Protein AF-0000000083257104 (afdb_homodimer)

Sequence (250 aa):
MSVLFRVELYAKDIKKSLTFYQDIVGLELFGRNEQCLRFNYDCFSLLVTSEAVLDDDHYFNSRAKSDVKGNGFELIVVVDRLEEVYQRCLDHDLLIEEEVETYPWGMRGFKVADPDGYFIRITSEMSVLFRVELYAKDIKKSLTFYQDIVGLELFGRNEQCLRFNYDCFSLLVTSEAVLDDDHYFNSRAKSDVKGNGFELIVVVDRLEEVYQRCLDHDLLIEEEVETYPWGMRGFKVADPDGYFIRITSE

InterPro domains:
  IPR004360 Glyoxalase/fosfomycin resistance/dioxygenase domain [PF00903] (6-121)
  IPR029068 Glyoxalase/Bleomycin resistance protein/Dihydroxybiphenyl dioxygenase [G3DSA:3.10.180.10] (9-125)
  IPR029068 Glyoxalase/Bleomycin resistance protein/Dihydroxybiphenyl dioxygenase [SSF54593] (6-123)
  IPR037523 Vicinal oxygen chelate (VOC), core domain [PS51819] (3-125)

Structure (mmCIF, N/CA/C/O backbone):
data_AF-0000000083257104-model_v1
#
loop_
_entity.id
_entity.type
_entity.pdbx_description
1 polymer 'VOC domain-containing protein'
#
loop_
_atom_site.group_PDB
_atom_site.id
_atom_site.type_symbol
_atom_site.label_atom_id
_atom_site.label_alt_id
_atom_site.label_comp_id
_atom_site.label_asym_id
_atom_site.label_entity_id
_atom_site.label_seq_id
_atom_site.pdbx_PDB_ins_code
_atom_site.Cartn_x
_atom_site.Cartn_y
_atom_site.Cartn_z
_atom_site.occupancy
_atom_site.B_iso_or_equiv
_atom_site.auth_seq_id
_atom_site.auth_comp_id
_atom_site.auth_asym_id
_atom_site.auth_atom_id
_atom_site.pdbx_PDB_model_num
ATOM 1 N N . MET A 1 1 ? 2.805 5.016 21.672 1 46.81 1 MET A N 1
ATOM 2 C CA . MET A 1 1 ? 1.481 4.805 21.094 1 46.81 1 MET A CA 1
ATOM 3 C C . MET A 1 1 ? 1.581 4.047 19.781 1 46.81 1 MET A C 1
ATOM 5 O O . MET A 1 1 ? 2.523 4.25 19.016 1 46.81 1 MET A O 1
ATOM 9 N N . SER A 1 2 ? 0.897 2.809 19.625 1 55.84 2 SER A N 1
ATOM 10 C CA . SER A 1 2 ? 1.197 1.793 18.609 1 55.84 2 SER A CA 1
ATOM 11 C C . SER A 1 2 ? 0.727 2.225 17.234 1 55.84 2 SER A C 1
ATOM 13 O O . SER A 1 2 ? -0.427 2.625 17.062 1 55.84 2 SER A O 1
ATOM 15 N N . VAL A 1 3 ? 1.608 2.863 16.484 1 59.28 3 VAL A N 1
ATOM 16 C CA . VAL A 1 3 ? 1.286 3.217 15.102 1 59.28 3 VAL A CA 1
ATOM 17 C C . VAL A 1 3 ? 0.895 1.963 14.328 1 59.28 3 VAL A C 1
ATOM 19 O O . VAL A 1 3 ? 1.61 0.959 14.352 1 59.28 3 VAL A O 1
ATOM 22 N N . LEU A 1 4 ? -0.414 1.98 13.945 1 79.88 4 LEU A N 1
ATOM 23 C CA . LEU A 1 4 ? -0.894 0.862 13.141 1 79.88 4 LEU A CA 1
ATOM 24 C C . LEU A 1 4 ? -1.036 1.267 11.68 1 79.88 4 LEU A C 1
ATOM 26 O O . LEU A 1 4 ? -1.316 2.43 11.375 1 79.88 4 LEU A O 1
ATOM 30 N N . PHE A 1 5 ? -0.621 0.379 10.773 1 88.19 5 PHE A N 1
ATOM 31 C CA . PHE A 1 5 ? -0.729 0.617 9.336 1 88.19 5 PHE A CA 1
AT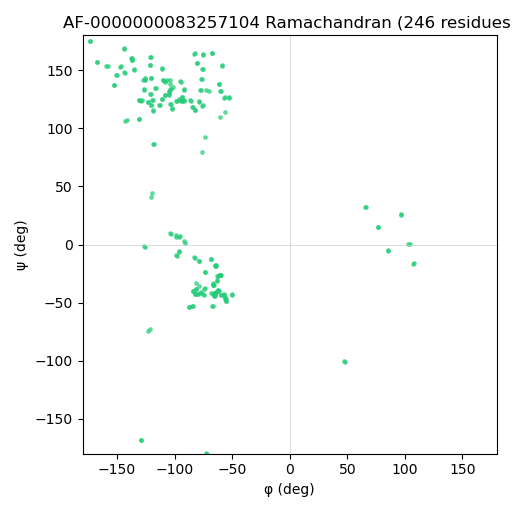OM 32 C C . PHE A 1 5 ? -1.831 -0.241 8.727 1 88.19 5 PHE A C 1
ATOM 34 O O . PHE A 1 5 ? -2.037 -1.384 9.141 1 88.19 5 PHE A O 1
ATOM 41 N N . ARG A 1 6 ? -2.518 0.366 7.816 1 92.56 6 ARG A N 1
ATOM 42 C CA . ARG A 1 6 ? -3.436 -0.378 6.961 1 92.56 6 ARG A CA 1
ATOM 43 C C . ARG A 1 6 ? -3.293 0.045 5.504 1 92.56 6 ARG A C 1
ATOM 45 O O . ARG A 1 6 ? -2.908 1.181 5.215 1 92.56 6 ARG A O 1
ATOM 52 N N . VAL A 1 7 ? -3.584 -0.881 4.652 1 96.5 7 VAL A N 1
ATOM 53 C CA . VAL A 1 7 ? -3.65 -0.593 3.225 1 96.5 7 VAL A CA 1
ATOM 54 C C . VAL A 1 7 ? -5.07 -0.834 2.713 1 96.5 7 VAL A C 1
ATOM 56 O O . VAL A 1 7 ? -5.707 -1.823 3.078 1 96.5 7 VAL A O 1
ATOM 59 N N . GLU A 1 8 ? -5.547 0.096 1.939 1 97.62 8 GLU A N 1
ATOM 60 C CA . GLU A 1 8 ? -6.809 -0.096 1.232 1 97.62 8 GLU A CA 1
ATOM 61 C C . GLU A 1 8 ? -6.617 0.001 -0.278 1 97.62 8 GLU A C 1
ATOM 63 O O . GLU A 1 8 ? -6.098 1 -0.78 1 97.62 8 GLU A O 1
ATOM 68 N N . LEU A 1 9 ? -6.938 -1.053 -0.98 1 98.31 9 LEU A N 1
ATOM 69 C CA . LEU A 1 9 ? -6.918 -1.094 -2.438 1 98.31 9 LEU A CA 1
ATOM 70 C C . LEU A 1 9 ? -8.336 -1.04 -3.002 1 98.31 9 LEU A C 1
ATOM 72 O O . LEU A 1 9 ? -9.203 -1.801 -2.574 1 98.31 9 LEU A O 1
ATOM 76 N N . TYR A 1 10 ? -8.562 -0.171 -3.896 1 98 10 TYR A N 1
ATOM 77 C CA . TYR A 1 10 ? -9.875 -0.086 -4.535 1 98 10 TYR A CA 1
ATOM 78 C C . TYR A 1 10 ? -9.898 -0.899 -5.824 1 98 10 TYR A C 1
ATOM 80 O O . TYR A 1 10 ? -9.078 -0.686 -6.719 1 98 10 TYR A O 1
ATOM 88 N N . ALA A 1 11 ? -10.789 -1.792 -5.906 1 97.75 11 ALA A N 1
ATOM 89 C CA . ALA A 1 11 ? -10.797 -2.785 -6.977 1 97.75 11 ALA A CA 1
ATOM 90 C C . ALA A 1 11 ? -12.086 -2.717 -7.785 1 97.75 11 ALA A C 1
ATOM 92 O O . ALA A 1 11 ? -13.125 -2.283 -7.273 1 97.75 11 ALA A O 1
ATOM 93 N N . LYS A 1 12 ? -12.023 -3.148 -9.023 1 96.69 12 LYS A N 1
ATOM 94 C CA . LYS A 1 12 ? -13.18 -3.156 -9.922 1 96.69 12 LYS A CA 1
ATOM 95 C C . LYS A 1 12 ? -14.117 -4.32 -9.609 1 96.69 12 LYS A C 1
ATOM 97 O O . LYS A 1 12 ? -15.336 -4.168 -9.656 1 96.69 12 LYS A O 1
ATOM 102 N N . ASP A 1 13 ? -13.617 -5.477 -9.328 1 96.88 13 ASP A N 1
ATOM 103 C CA . ASP A 1 13 ? -14.375 -6.699 -9.086 1 96.88 13 ASP A CA 1
ATOM 104 C C . ASP A 1 13 ? -13.914 -7.402 -7.816 1 96.88 13 ASP A C 1
ATOM 106 O O . ASP A 1 13 ? -12.875 -8.062 -7.809 1 96.88 13 ASP A O 1
ATOM 110 N N . ILE A 1 14 ? -14.711 -7.359 -6.781 1 97.38 14 ILE A N 1
ATOM 111 C CA . ILE A 1 14 ? -14.359 -7.852 -5.453 1 97.38 14 ILE A CA 1
ATOM 112 C C . ILE A 1 14 ? -14.188 -9.367 -5.492 1 97.38 14 ILE A C 1
ATOM 114 O O . ILE A 1 14 ? -13.336 -9.922 -4.789 1 97.38 14 ILE A O 1
ATOM 118 N N . LYS A 1 15 ? -14.961 -10.016 -6.289 1 96.75 15 LYS A N 1
ATOM 119 C CA . LYS A 1 15 ? -14.883 -11.469 -6.379 1 96.75 15 LYS A CA 1
ATOM 120 C C . LYS A 1 15 ? -13.539 -11.914 -6.953 1 96.75 15 LYS A C 1
ATOM 122 O O . LYS A 1 15 ? -12.953 -12.891 -6.492 1 96.75 15 LYS A O 1
ATOM 127 N N . LYS A 1 16 ? -13.07 -11.25 -7.992 1 97.38 16 LYS A N 1
ATOM 128 C CA . LYS A 1 16 ? -11.758 -11.562 -8.555 1 97.38 16 LYS A CA 1
ATOM 129 C C . LYS A 1 16 ? -10.648 -11.32 -7.535 1 97.38 16 LYS A C 1
ATOM 131 O O . LYS A 1 16 ? -9.695 -12.102 -7.457 1 97.38 16 LYS A O 1
ATOM 136 N N . SER A 1 17 ? -10.812 -10.258 -6.777 1 97.81 17 SER A N 1
ATOM 137 C CA . SER A 1 17 ? -9.836 -9.969 -5.73 1 97.81 17 SER A CA 1
ATOM 138 C C . SER A 1 17 ? -9.852 -11.047 -4.648 1 97.81 17 SER A C 1
ATOM 140 O O . SER A 1 17 ? -8.797 -11.445 -4.152 1 97.81 17 SER A O 1
ATOM 142 N N . LEU A 1 18 ? -11.023 -11.406 -4.285 1 97.19 18 LEU A N 1
ATOM 143 C CA . LEU A 1 18 ? -11.141 -12.469 -3.291 1 97.19 18 LEU A CA 1
ATOM 144 C C . LEU A 1 18 ? -10.406 -13.727 -3.748 1 97.19 18 LEU A C 1
ATOM 146 O O . LEU A 1 18 ? -9.641 -14.312 -2.984 1 97.19 18 LEU A O 1
ATOM 150 N N . THR A 1 19 ? -10.648 -14.141 -5 1 97.62 19 THR A N 1
ATOM 151 C CA . THR A 1 19 ? -9.977 -15.305 -5.559 1 97.62 19 THR A CA 1
ATOM 152 C C . THR A 1 19 ? -8.461 -15.133 -5.512 1 97.62 19 THR A C 1
ATOM 154 O O . THR A 1 19 ? -7.738 -16.031 -5.098 1 97.62 19 THR A O 1
ATOM 157 N N . PHE A 1 20 ? -7.98 -13.977 -5.848 1 98.06 20 PHE A N 1
ATOM 158 C CA . PHE A 1 20 ? -6.547 -13.727 -5.906 1 98.06 20 PHE A CA 1
ATOM 159 C C . PHE A 1 20 ? -5.934 -13.781 -4.512 1 98.06 20 PHE A C 1
ATOM 161 O O . PHE A 1 20 ? -4.98 -14.523 -4.277 1 98.06 20 PHE A O 1
ATOM 168 N N . TYR A 1 21 ? -6.457 -13.039 -3.562 1 96.88 21 TYR A N 1
ATOM 169 C CA . TYR A 1 21 ? -5.801 -12.852 -2.273 1 96.88 21 TYR A CA 1
ATOM 170 C C . TYR A 1 21 ? -6.066 -14.031 -1.351 1 96.88 21 TYR A C 1
ATOM 172 O O . TYR A 1 21 ? -5.176 -14.461 -0.61 1 96.88 21 TYR A O 1
ATOM 180 N N . GLN A 1 22 ? -7.25 -14.57 -1.389 1 95.56 22 GLN A N 1
ATOM 181 C CA . GLN A 1 22 ? -7.562 -15.688 -0.506 1 95.56 22 GLN A CA 1
ATOM 182 C C . GLN A 1 22 ? -7.121 -17.016 -1.119 1 95.56 22 GLN A C 1
ATOM 184 O O . GLN A 1 22 ? -6.34 -17.75 -0.516 1 95.56 22 GLN A O 1
ATOM 189 N N . ASP A 1 23 ? -7.559 -17.266 -2.344 1 96.5 23 ASP A N 1
ATOM 190 C CA . ASP A 1 23 ? -7.383 -18.594 -2.918 1 96.5 23 ASP A CA 1
ATOM 191 C C . ASP A 1 23 ? -5.977 -18.75 -3.498 1 96.5 23 ASP A C 1
ATOM 193 O O . ASP A 1 23 ? -5.363 -19.812 -3.363 1 96.5 23 ASP A O 1
ATOM 197 N N . ILE A 1 24 ? -5.48 -17.781 -4.164 1 97.06 24 ILE A N 1
ATOM 198 C CA . ILE A 1 24 ? -4.203 -17.922 -4.855 1 97.06 24 ILE A CA 1
ATOM 199 C C . ILE A 1 24 ? -3.061 -17.578 -3.902 1 97.06 24 ILE A C 1
ATOM 201 O O . ILE A 1 24 ? -2.172 -18.391 -3.668 1 97.06 24 ILE A O 1
ATOM 205 N N . VAL A 1 25 ? -3.1 -16.391 -3.283 1 95.31 25 VAL A N 1
ATOM 206 C CA . VAL A 1 25 ? -2.023 -15.977 -2.389 1 95.31 25 VAL A CA 1
ATOM 207 C C . VAL A 1 25 ? -2.107 -16.75 -1.078 1 95.31 25 VAL A C 1
ATOM 209 O O . VAL A 1 25 ? -1.083 -17.094 -0.485 1 95.31 25 VAL A O 1
ATOM 212 N N . GLY A 1 26 ? -3.375 -16.969 -0.639 1 93.62 26 GLY A N 1
ATOM 213 C CA . GLY A 1 26 ? -3.562 -17.797 0.545 1 93.62 26 GLY A CA 1
ATOM 214 C C . GLY A 1 26 ? -3.723 -16.984 1.817 1 93.62 26 GLY A C 1
ATOM 215 O O . GLY A 1 26 ? -3.408 -17.469 2.908 1 93.62 26 GLY A O 1
ATOM 216 N N . LEU A 1 27 ? -4.195 -15.75 1.71 1 92.69 27 LEU A N 1
ATOM 217 C CA . LEU A 1 27 ? -4.438 -14.938 2.898 1 92.69 27 LEU A CA 1
ATOM 218 C C . LEU A 1 27 ? -5.707 -15.391 3.615 1 92.6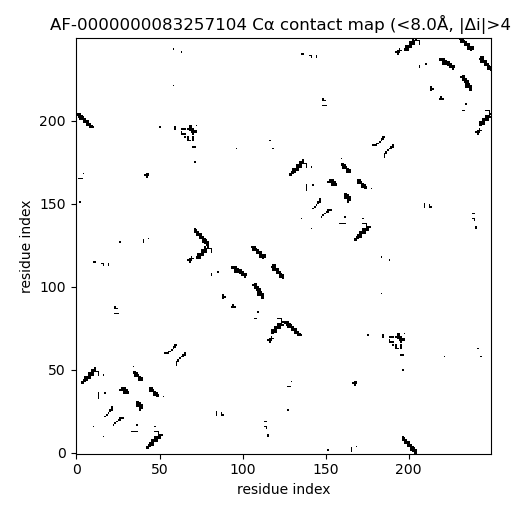9 27 LEU A C 1
ATOM 220 O O . LEU A 1 27 ? -6.648 -15.859 2.979 1 92.69 27 LEU A O 1
ATOM 224 N N . GLU A 1 28 ? -5.668 -15.172 4.898 1 90.12 28 GLU A N 1
ATOM 225 C CA . GLU A 1 28 ? -6.848 -15.492 5.695 1 90.12 28 GLU A CA 1
ATOM 226 C C . GLU A 1 28 ? -7.84 -14.328 5.703 1 90.12 28 GLU A C 1
ATOM 228 O O . GLU A 1 28 ? -7.5 -13.219 6.117 1 90.12 28 GLU A O 1
ATOM 233 N N . LEU A 1 29 ? -9 -14.602 5.297 1 92.56 29 LEU A N 1
ATOM 234 C CA . LEU A 1 29 ? -10.062 -13.602 5.277 1 92.56 29 LEU A CA 1
ATOM 235 C C . LEU A 1 29 ? -10.594 -13.352 6.684 1 92.56 29 LEU A C 1
ATOM 237 O O . LEU A 1 29 ? -11.031 -14.289 7.363 1 92.56 29 LEU A O 1
ATOM 241 N N . PHE A 1 30 ? -10.5 -12.18 7.145 1 91.81 30 PHE A N 1
ATOM 242 C CA . PHE A 1 30 ? -11.008 -11.805 8.461 1 91.81 30 PHE A CA 1
ATOM 243 C C . PHE A 1 30 ? -12.492 -11.477 8.391 1 91.81 30 PHE A C 1
ATOM 245 O O . PHE A 1 30 ? -13.258 -11.828 9.297 1 91.81 30 PHE A O 1
ATOM 252 N N . GLY A 1 31 ? -12.867 -10.773 7.281 1 92 31 GLY A N 1
ATOM 253 C CA . GLY A 1 31 ? -14.258 -10.398 7.074 1 92 31 GLY A CA 1
ATOM 254 C C . GLY A 1 31 ? -14.539 -9.891 5.676 1 92 31 GLY A C 1
ATOM 255 O O . GLY A 1 31 ? -13.609 -9.531 4.941 1 92 31 GLY A O 1
ATOM 256 N N . ARG A 1 32 ? -15.836 -9.992 5.281 1 90 32 ARG A N 1
ATOM 257 C CA . ARG A 1 32 ? -16.219 -9.484 3.969 1 90 32 ARG A CA 1
ATOM 258 C C . ARG A 1 32 ? -17.672 -9.016 3.973 1 90 32 ARG A C 1
ATOM 260 O O . ARG A 1 32 ? -18.469 -9.438 4.82 1 90 32 ARG A O 1
ATOM 267 N N . ASN A 1 33 ? -17.875 -8.047 3.238 1 91.44 33 ASN A N 1
ATOM 268 C CA . ASN A 1 33 ? -19.219 -7.695 2.797 1 91.44 33 ASN A CA 1
ATOM 269 C C . ASN A 1 33 ? -19.281 -7.508 1.283 1 91.44 33 ASN A C 1
ATOM 271 O O . ASN A 1 33 ? -18.406 -7.98 0.559 1 91.44 33 ASN A O 1
ATOM 275 N N . GLU A 1 34 ? -20.359 -6.965 0.793 1 89.69 34 GLU A N 1
ATOM 276 C CA . GLU A 1 34 ? -20.547 -6.887 -0.651 1 89.69 34 GLU A CA 1
ATOM 277 C C . GLU A 1 34 ? -19.5 -5.98 -1.301 1 89.69 34 GLU A C 1
ATOM 279 O O . GLU A 1 34 ? -19.172 -6.148 -2.477 1 89.69 34 GLU A O 1
ATOM 284 N N . GLN A 1 35 ? -18.906 -5.199 -0.495 1 94.31 35 GLN A N 1
ATOM 285 C CA . GLN A 1 35 ? -18.094 -4.164 -1.126 1 94.31 35 GLN A CA 1
ATOM 286 C C . GLN A 1 35 ? -16.672 -4.18 -0.589 1 94.31 35 GLN A 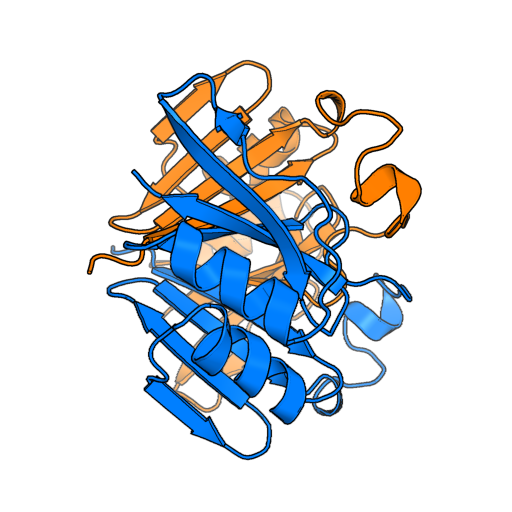C 1
ATOM 288 O O . GLN A 1 35 ? -15.812 -3.428 -1.063 1 94.31 35 GLN A O 1
ATOM 293 N N . CYS A 1 36 ? -16.453 -5.09 0.348 1 96.06 36 CYS A N 1
ATOM 294 C CA . CYS A 1 36 ? -15.148 -4.961 0.991 1 96.06 36 CYS A CA 1
ATOM 295 C C . CYS A 1 36 ? -14.664 -6.305 1.522 1 96.06 36 CYS A C 1
ATOM 297 O O . CYS A 1 36 ? -15.453 -7.082 2.061 1 96.06 36 CYS A O 1
ATOM 299 N N . LEU A 1 37 ? -13.406 -6.531 1.294 1 96.38 37 LEU A N 1
ATOM 300 C CA . LEU A 1 37 ? -12.664 -7.633 1.892 1 96.38 37 LEU A CA 1
ATOM 301 C C . LEU A 1 37 ? -11.656 -7.121 2.918 1 96.38 37 LEU A C 1
ATOM 303 O O . LEU A 1 37 ? -11.016 -6.09 2.701 1 96.38 37 LEU A O 1
ATOM 307 N N . ARG A 1 38 ? -11.531 -7.879 3.986 1 94.75 38 ARG A N 1
ATOM 308 C CA . ARG A 1 38 ? -10.508 -7.543 4.973 1 94.75 38 ARG A CA 1
ATOM 309 C C . ARG A 1 38 ? -9.648 -8.758 5.301 1 94.75 38 ARG A C 1
ATOM 311 O O . ARG A 1 38 ? -10.172 -9.82 5.656 1 94.75 38 ARG A O 1
ATOM 318 N N . PHE A 1 39 ? -8.359 -8.555 5.098 1 91.94 39 PHE A N 1
ATOM 319 C CA . PHE A 1 39 ? -7.359 -9.547 5.477 1 91.94 39 PHE A CA 1
ATOM 320 C C . PHE A 1 39 ? -6.488 -9.031 6.613 1 91.94 39 PHE A C 1
ATOM 322 O O . PHE A 1 39 ? -5.934 -7.934 6.531 1 91.94 39 PHE A O 1
ATOM 329 N N . ASN A 1 40 ? -6.52 -9.773 7.738 1 79.56 40 ASN A N 1
ATOM 330 C CA . ASN A 1 40 ? -5.77 -9.32 8.906 1 79.56 40 ASN A CA 1
ATOM 331 C C . ASN A 1 40 ? -4.547 -10.195 9.164 1 79.56 40 ASN A C 1
ATOM 333 O O . ASN A 1 40 ? -4.605 -11.414 8.984 1 79.56 40 ASN A O 1
ATOM 337 N N . TYR A 1 41 ? -3.574 -9.492 9.508 1 78.5 41 TYR A N 1
ATOM 338 C CA . TYR A 1 41 ? -2.393 -10.164 10.031 1 78.5 41 TYR A CA 1
ATOM 339 C C . TYR A 1 41 ? -1.775 -9.375 11.18 1 78.5 41 TYR A C 1
ATOM 341 O O . TYR A 1 41 ? -1.074 -8.383 10.945 1 78.5 41 TYR A O 1
ATOM 349 N N . ASP A 1 42 ? -1.943 -9.891 12.406 1 75.06 42 ASP A N 1
ATOM 350 C CA . ASP A 1 42 ? -1.431 -9.25 13.617 1 75.06 42 ASP A CA 1
ATOM 351 C C . ASP A 1 42 ? -1.782 -7.762 13.641 1 75.06 42 ASP A C 1
ATOM 353 O O . ASP A 1 42 ? -2.947 -7.398 13.805 1 75.06 42 ASP A O 1
ATOM 357 N N . CYS A 1 43 ? -0.768 -6.883 13.281 1 70.94 43 CYS A N 1
ATOM 358 C CA . CYS A 1 43 ? -0.985 -5.449 13.43 1 70.94 43 CYS A CA 1
ATOM 359 C C . CYS A 1 43 ? -1.254 -4.793 12.078 1 70.94 43 CYS A C 1
ATOM 361 O O . CYS A 1 43 ? -1.296 -3.566 11.977 1 70.94 43 CYS A O 1
ATOM 363 N N . PHE A 1 44 ? -1.455 -5.543 11.047 1 83.62 44 PHE A N 1
ATOM 364 C CA . PHE A 1 44 ? -1.675 -4.996 9.711 1 83.62 44 PHE A CA 1
ATOM 365 C C . PHE A 1 44 ? -2.967 -5.539 9.117 1 83.62 44 PHE A C 1
ATOM 367 O O . PHE A 1 44 ? -3.322 -6.699 9.336 1 83.62 44 PHE A O 1
ATOM 374 N N . SER A 1 45 ? -3.648 -4.609 8.398 1 89.38 45 SER A N 1
ATOM 375 C CA . SER A 1 45 ? -4.84 -5.016 7.664 1 89.38 45 SER A CA 1
ATOM 376 C C . SER A 1 45 ? -4.754 -4.602 6.195 1 89.38 45 SER A C 1
ATOM 378 O O . SER A 1 45 ? -4.348 -3.48 5.887 1 89.38 45 SER A O 1
ATOM 380 N N . LEU A 1 46 ? -5.078 -5.523 5.363 1 94.56 46 LEU A N 1
ATOM 381 C CA . LEU A 1 46 ? -5.305 -5.23 3.953 1 94.56 46 LEU A CA 1
ATOM 382 C C . LEU A 1 46 ? -6.797 -5.188 3.641 1 94.56 46 LEU A C 1
ATOM 384 O O . LEU A 1 46 ? -7.508 -6.172 3.857 1 94.56 46 LEU A O 1
ATOM 388 N N . LEU A 1 47 ? -7.199 -4.07 3.254 1 96.62 47 LEU A N 1
ATOM 389 C CA . LEU A 1 47 ? -8.57 -3.908 2.791 1 96.62 47 LEU A CA 1
ATOM 390 C C . LEU A 1 47 ? -8.633 -3.84 1.269 1 96.62 47 LEU A C 1
ATOM 392 O O . LEU A 1 47 ? -7.777 -3.207 0.639 1 96.62 47 LEU A O 1
ATOM 396 N N . VAL A 1 48 ? -9.523 -4.559 0.708 1 98.06 48 VAL A N 1
ATOM 397 C CA . VAL A 1 48 ? -9.852 -4.438 -0.709 1 98.06 48 VAL A CA 1
ATOM 398 C C . VAL A 1 48 ? -11.312 -4.02 -0.868 1 98.06 48 VAL A C 1
ATOM 400 O O . VAL A 1 48 ? -12.219 -4.754 -0.471 1 98.06 48 VAL A O 1
ATOM 403 N N . THR A 1 49 ? -11.508 -2.877 -1.393 1 98.12 49 THR A N 1
ATOM 404 C CA . THR A 1 49 ? -12.828 -2.258 -1.452 1 98.12 49 THR A CA 1
ATOM 405 C C . THR A 1 49 ? -13.234 -1.995 -2.898 1 98.12 49 THR A C 1
ATOM 407 O O . THR A 1 49 ? -12.406 -1.615 -3.725 1 98.12 49 THR A O 1
ATOM 410 N N . SER A 1 50 ? -14.508 -2.182 -3.133 1 97.88 50 SER A N 1
ATOM 411 C CA . SER A 1 50 ? -15.016 -1.873 -4.465 1 97.88 50 SER A CA 1
ATOM 412 C C . SER A 1 50 ? -14.789 -0.404 -4.812 1 97.88 50 SER A C 1
ATOM 414 O O . SER A 1 50 ? -15.125 0.483 -4.023 1 97.88 50 SER A O 1
ATOM 416 N N . GLU A 1 51 ? -14.258 -0.154 -5.984 1 96.5 51 GLU A N 1
ATOM 417 C CA . GLU A 1 51 ? -14.039 1.232 -6.387 1 96.5 51 GLU A CA 1
ATOM 418 C C . GLU A 1 51 ? -15.367 1.952 -6.621 1 96.5 51 GLU A C 1
ATOM 420 O O . GLU A 1 51 ? -15.398 3.18 -6.738 1 96.5 51 GLU A O 1
ATOM 425 N N . ALA A 1 52 ? -16.469 1.179 -6.676 1 95.19 52 ALA A N 1
ATOM 426 C CA . ALA A 1 52 ? -17.797 1.747 -6.879 1 95.19 52 ALA A CA 1
ATOM 427 C C . ALA A 1 52 ? -18.188 2.652 -5.719 1 95.19 52 ALA A C 1
ATOM 429 O O . ALA A 1 52 ? -19.094 3.473 -5.844 1 95.19 52 ALA A O 1
ATOM 430 N N . VAL A 1 53 ? -17.5 2.525 -4.566 1 95.06 53 VAL A N 1
ATOM 431 C CA . VAL A 1 53 ? -17.844 3.314 -3.391 1 95.06 53 VAL A CA 1
ATOM 432 C C . VAL A 1 53 ? -17.281 4.723 -3.527 1 95.06 53 VAL A C 1
ATOM 434 O O . VAL A 1 53 ? -17.641 5.625 -2.764 1 95.06 53 VAL A O 1
ATOM 437 N N . LEU A 1 54 ? -16.359 4.938 -4.473 1 94.44 54 LEU A N 1
ATOM 438 C CA . LEU A 1 54 ? -15.688 6.223 -4.625 1 94.44 54 LEU A CA 1
ATOM 439 C C . LEU A 1 54 ? -16.594 7.234 -5.32 1 94.44 54 LEU A C 1
ATOM 441 O O . LEU A 1 54 ? -17.188 6.93 -6.359 1 94.44 54 LEU A O 1
ATOM 445 N N . ASP A 1 55 ? -16.625 8.352 -4.75 1 93.44 55 ASP A N 1
ATOM 446 C CA . ASP A 1 55 ? -17.375 9.422 -5.383 1 93.44 55 ASP A CA 1
ATOM 447 C C . ASP A 1 55 ? -16.609 9.992 -6.582 1 93.44 55 ASP A C 1
ATOM 449 O O . ASP A 1 55 ? -15.406 9.812 -6.699 1 93.44 55 ASP A O 1
ATOM 453 N N . ASP A 1 56 ? -17.328 10.727 -7.418 1 91.81 56 ASP A N 1
ATOM 454 C CA . ASP A 1 56 ? -16.75 11.297 -8.625 1 91.81 56 ASP A CA 1
ATOM 455 C C . ASP A 1 56 ? -15.648 12.305 -8.281 1 91.81 56 ASP A C 1
ATOM 457 O O . ASP A 1 56 ? -14.688 12.469 -9.031 1 91.81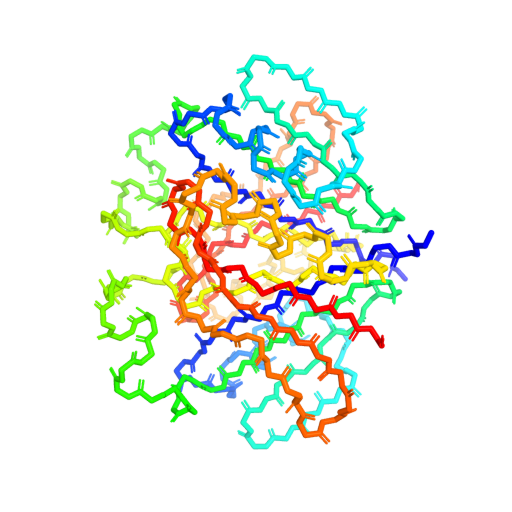 56 ASP A O 1
ATOM 461 N N . ASP A 1 57 ? -15.781 12.945 -7.176 1 92.44 57 ASP A N 1
ATOM 462 C CA . ASP A 1 57 ? -14.828 13.992 -6.82 1 92.44 57 ASP A CA 1
ATOM 463 C C . ASP A 1 57 ? -13.734 13.445 -5.91 1 92.44 57 ASP A C 1
ATOM 465 O O . ASP A 1 57 ? -12.883 14.195 -5.434 1 92.44 57 ASP A O 1
ATOM 469 N N . HIS A 1 58 ? -13.734 12.164 -5.711 1 94.19 58 HIS A N 1
ATOM 470 C CA . HIS A 1 58 ? -12.672 11.555 -4.918 1 94.19 58 HIS A CA 1
ATOM 471 C C . HIS A 1 58 ? -11.297 11.828 -5.527 1 94.19 58 HIS A C 1
ATOM 473 O O . HIS A 1 58 ? -11.172 11.938 -6.75 1 94.19 58 HIS A O 1
ATOM 479 N N . TYR A 1 59 ? -10.375 11.82 -4.754 1 94.62 59 TYR A N 1
ATOM 480 C CA . TYR A 1 59 ? -8.992 12.102 -5.133 1 94.62 59 TYR A CA 1
ATOM 481 C C . TYR A 1 59 ? -8.586 11.273 -6.348 1 94.62 59 TYR A C 1
ATOM 483 O O . TYR A 1 59 ? -8.039 11.812 -7.312 1 94.62 59 TYR A O 1
ATOM 491 N N . PHE A 1 60 ? -8.922 9.992 -6.402 1 94.62 60 PHE A N 1
ATOM 492 C CA . PHE A 1 60 ? -8.5 9.07 -7.449 1 94.62 60 PHE A CA 1
ATOM 493 C C . PHE A 1 60 ? -9.242 9.352 -8.75 1 94.62 60 PHE A C 1
ATOM 495 O O . PHE A 1 60 ? -8.773 9 -9.828 1 94.62 60 PHE A O 1
ATOM 502 N N . ASN A 1 61 ? -10.391 9.953 -8.633 1 93.19 61 ASN A N 1
ATOM 503 C CA . ASN A 1 61 ? -11.211 10.211 -9.812 1 93.19 61 ASN A CA 1
ATOM 504 C C . ASN A 1 61 ? -11.031 11.641 -10.312 1 93.19 61 ASN A C 1
ATOM 506 O O . ASN A 1 61 ? -11.562 12.008 -11.367 1 93.19 61 ASN A O 1
ATOM 510 N N . SER A 1 62 ? -10.367 12.422 -9.539 1 90.56 62 SER A N 1
ATOM 511 C CA . SER A 1 62 ? -10.188 13.828 -9.875 1 90.56 62 SER A CA 1
ATOM 512 C C . SER A 1 62 ? -8.711 14.188 -9.992 1 90.56 62 SER A C 1
ATOM 514 O O . SER A 1 62 ? -8.117 14.039 -11.062 1 90.56 62 SER A O 1
ATOM 516 N N . ARG A 1 63 ? -8.016 14.266 -8.992 1 85.5 63 ARG A N 1
ATOM 517 C CA . ARG A 1 63 ? -6.66 14.812 -8.945 1 85.5 63 ARG A CA 1
ATOM 518 C C . ARG A 1 63 ? -5.637 13.773 -9.391 1 85.5 63 ARG A C 1
ATOM 520 O O . ARG A 1 63 ? -4.629 14.109 -10.016 1 85.5 63 ARG A O 1
ATOM 527 N N . ALA A 1 64 ? -5.926 12.539 -9.094 1 87.56 64 ALA A N 1
ATOM 528 C CA . ALA A 1 64 ? -4.992 11.461 -9.406 1 87.56 64 ALA A CA 1
ATOM 529 C C . ALA A 1 64 ? -5.633 10.438 -10.336 1 87.56 64 ALA A C 1
ATOM 531 O O . ALA A 1 64 ? -5.492 9.227 -10.125 1 87.56 64 ALA A O 1
ATOM 532 N N . LYS A 1 65 ? -6.32 10.859 -11.227 1 86.56 65 LYS A N 1
ATOM 533 C CA . LYS A 1 65 ? -7.023 9.969 -12.141 1 86.56 65 LYS A CA 1
ATOM 534 C C . LYS A 1 65 ? -6.047 9.25 -13.07 1 86.56 65 LYS A C 1
ATOM 536 O O . LYS A 1 65 ? -5.129 9.875 -13.609 1 86.56 65 LYS A O 1
ATOM 541 N N . SER A 1 66 ? -6.223 7.953 -13.18 1 89.88 66 SER A N 1
ATOM 542 C CA . SER A 1 66 ? -5.418 7.125 -14.07 1 89.88 66 SER A CA 1
ATOM 543 C C . SER A 1 66 ? -6.125 5.809 -14.391 1 89.88 66 SER A C 1
ATOM 545 O O . SER A 1 66 ? -6.934 5.324 -13.594 1 89.88 66 SER A O 1
ATOM 547 N N . ASP A 1 67 ? -5.77 5.277 -15.562 1 86.69 67 ASP A N 1
ATOM 548 C CA . ASP A 1 67 ? -6.305 3.969 -15.922 1 86.69 67 ASP A CA 1
ATOM 549 C C . ASP A 1 67 ? -5.492 2.848 -15.281 1 86.69 67 ASP A C 1
ATOM 551 O O . ASP A 1 67 ? -5.891 1.683 -15.32 1 86.69 67 ASP A O 1
ATOM 555 N N . VAL A 1 68 ? -4.391 3.246 -14.758 1 90.19 68 VAL A N 1
ATOM 556 C CA . VAL A 1 68 ? -3.469 2.287 -14.156 1 90.19 68 VAL A CA 1
ATOM 557 C C . VAL A 1 68 ? -3.555 2.373 -12.633 1 90.19 68 VAL A C 1
ATOM 559 O O . VAL A 1 68 ? -3.516 3.465 -12.062 1 90.19 68 VAL A O 1
ATOM 562 N N . LYS A 1 69 ? -3.693 1.236 -12.055 1 95.19 69 LYS A N 1
ATOM 563 C CA . LYS A 1 69 ? -3.73 1.203 -10.594 1 95.19 69 LYS A CA 1
ATOM 564 C C . LYS A 1 69 ? -2.348 0.912 -10.016 1 95.19 69 LYS A C 1
ATOM 566 O O . LYS A 1 69 ? -1.585 0.127 -10.586 1 95.19 69 LYS A O 1
ATOM 571 N N . GLY A 1 70 ? -2.061 1.632 -8.906 1 96.19 70 GLY A N 1
ATOM 572 C CA . GLY A 1 70 ? -0.954 1.235 -8.047 1 96.19 70 GLY A CA 1
ATOM 573 C C . GLY A 1 70 ? 0.403 1.608 -8.617 1 9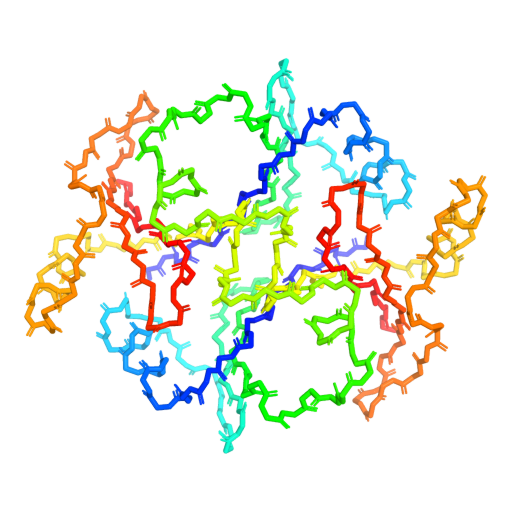6.19 70 GLY A C 1
ATOM 574 O O . GLY A 1 70 ? 1.42 1.018 -8.242 1 96.19 70 GLY A O 1
ATOM 575 N N . ASN A 1 71 ? 0.424 2.523 -9.656 1 95.94 71 ASN A N 1
ATOM 576 C CA . ASN A 1 71 ? 1.733 2.932 -10.148 1 95.94 71 ASN A CA 1
ATOM 577 C C . ASN A 1 71 ? 2.635 3.422 -9.023 1 95.94 71 ASN A C 1
ATOM 579 O O . ASN A 1 71 ? 2.238 4.281 -8.234 1 95.94 71 ASN A O 1
ATOM 583 N N . GLY A 1 72 ? 3.842 2.799 -8.969 1 96.88 72 GLY A N 1
ATOM 584 C CA . GLY A 1 72 ? 4.812 3.219 -7.965 1 96.88 72 GLY A CA 1
ATOM 585 C C . GLY A 1 72 ? 4.613 2.545 -6.621 1 96.88 72 GLY A C 1
ATOM 586 O O . GLY A 1 72 ? 5.371 2.787 -5.68 1 96.88 72 GLY A O 1
ATOM 587 N N . PHE A 1 73 ? 3.602 1.774 -6.438 1 97.44 73 PHE A N 1
ATOM 588 C CA . PHE A 1 73 ? 3.27 1.051 -5.215 1 97.44 73 PHE A CA 1
ATOM 589 C C . PHE A 1 73 ? 3.502 -0.445 -5.391 1 97.44 73 PHE A C 1
ATOM 591 O O . PHE A 1 73 ? 3.064 -1.034 -6.383 1 97.44 73 PHE A O 1
ATOM 598 N N . GLU A 1 74 ? 4.238 -1.04 -4.48 1 98 74 GLU A N 1
ATOM 599 C CA . GLU A 1 74 ? 4.453 -2.482 -4.43 1 98 74 GLU A CA 1
ATOM 600 C C . GLU A 1 74 ? 4.023 -3.057 -3.082 1 98 74 GLU A C 1
ATOM 602 O O . GLU A 1 74 ? 4.477 -2.594 -2.031 1 98 74 GLU A O 1
ATOM 607 N N . LEU A 1 75 ? 3.125 -4.008 -3.098 1 97.31 75 LEU A N 1
ATOM 608 C CA . LEU A 1 75 ? 2.766 -4.762 -1.901 1 97.31 75 LEU A CA 1
ATOM 609 C C . LEU A 1 75 ? 3.588 -6.043 -1.797 1 97.31 75 LEU A C 1
ATOM 611 O O . LEU A 1 75 ? 3.645 -6.828 -2.746 1 97.31 75 LEU A O 1
ATOM 615 N N . ILE A 1 76 ? 4.203 -6.238 -0.705 1 96 76 ILE A N 1
ATOM 616 C CA . ILE A 1 76 ? 5.035 -7.414 -0.481 1 96 76 ILE A CA 1
ATOM 617 C C . ILE A 1 76 ? 4.375 -8.328 0.546 1 96 76 ILE A C 1
ATOM 619 O O . ILE A 1 76 ? 4.051 -7.895 1.654 1 96 76 ILE A O 1
ATOM 623 N N . VAL A 1 77 ? 4.176 -9.555 0.176 1 94.25 77 VAL A N 1
ATOM 624 C CA . VAL A 1 77 ? 3.553 -10.547 1.043 1 94.25 77 VAL A CA 1
ATOM 625 C C . VAL A 1 77 ? 4.523 -11.703 1.289 1 94.25 77 VAL A C 1
ATOM 627 O O . VAL A 1 77 ? 4.992 -12.344 0.344 1 94.25 77 VAL A O 1
ATOM 630 N N . VAL A 1 78 ? 4.797 -11.984 2.529 1 92.25 78 VAL A N 1
ATOM 631 C CA . VAL A 1 78 ? 5.645 -13.109 2.9 1 92.25 78 VAL A CA 1
ATOM 632 C C . VAL A 1 78 ? 4.785 -14.344 3.139 1 92.25 78 VAL A C 1
ATOM 634 O O . VAL A 1 78 ? 3.855 -14.32 3.947 1 92.25 78 VAL A O 1
ATOM 637 N N . VAL A 1 79 ? 5.129 -15.367 2.406 1 92.19 79 VAL A N 1
ATOM 638 C CA . VAL A 1 79 ? 4.348 -16.594 2.51 1 92.19 79 VAL A CA 1
ATOM 639 C C . VAL A 1 79 ? 5.246 -17.734 2.959 1 92.19 79 VAL A C 1
ATOM 641 O O . VAL A 1 79 ? 6.473 -17.641 2.881 1 92.19 79 VAL A O 1
ATOM 644 N N . ASP A 1 80 ? 4.672 -18.828 3.475 1 88.75 80 ASP A N 1
ATOM 645 C CA . ASP A 1 80 ? 5.438 -19.984 3.922 1 88.75 80 ASP A CA 1
ATOM 646 C C . ASP A 1 80 ? 5.844 -20.859 2.74 1 88.75 80 ASP A C 1
ATOM 648 O O . ASP A 1 80 ? 6.965 -21.375 2.697 1 88.75 80 ASP A O 1
ATOM 652 N N . ARG A 1 81 ? 4.961 -21.109 1.764 1 92.25 81 ARG A N 1
ATOM 653 C CA . ARG A 1 81 ? 5.188 -22 0.64 1 92.25 81 ARG A CA 1
ATOM 654 C C . ARG A 1 81 ? 5.129 -21.25 -0.686 1 92.25 81 ARG A C 1
ATOM 656 O O . ARG A 1 81 ? 4.125 -21.328 -1.397 1 92.25 81 ARG A O 1
ATOM 663 N N . LEU A 1 82 ? 6.242 -20.703 -1.067 1 96.31 82 LEU A N 1
ATOM 664 C CA . LEU A 1 82 ? 6.359 -19.859 -2.248 1 96.31 82 LEU A CA 1
ATOM 665 C C . LEU A 1 82 ? 5.957 -20.625 -3.508 1 96.31 82 LEU A C 1
ATOM 667 O O . LEU A 1 82 ? 5.184 -20.109 -4.324 1 96.31 82 LEU A O 1
ATOM 671 N N . GLU A 1 83 ? 6.418 -21.859 -3.594 1 96.56 83 GLU A N 1
ATOM 672 C CA . GLU A 1 83 ? 6.211 -22.656 -4.801 1 96.56 83 GLU A CA 1
ATOM 673 C C . GLU A 1 83 ? 4.734 -22.984 -4.996 1 96.56 83 GLU A C 1
ATOM 675 O O . GLU A 1 83 ? 4.254 -23.078 -6.125 1 96.56 83 GLU A O 1
ATOM 680 N N . GLU A 1 84 ? 4.09 -23.172 -3.938 1 97.19 84 GLU A N 1
ATOM 681 C CA . GLU A 1 84 ? 2.662 -23.469 -4.031 1 97.19 84 GLU A CA 1
ATOM 682 C C . GLU A 1 84 ? 1.883 -22.266 -4.559 1 97.19 84 GLU A C 1
ATOM 684 O O . GLU A 1 84 ? 0.979 -22.406 -5.383 1 97.19 84 GLU A O 1
ATOM 689 N N . VAL A 1 85 ? 2.232 -21.078 -4.066 1 96.94 85 VAL A N 1
ATOM 690 C CA . VAL A 1 85 ? 1.562 -19.875 -4.531 1 96.94 85 VAL A CA 1
ATOM 691 C C . VAL A 1 85 ? 1.88 -19.625 -6.004 1 96.94 85 VAL A C 1
ATOM 693 O O . VAL A 1 85 ? 0.996 -19.281 -6.789 1 96.94 85 VAL A O 1
ATOM 696 N N . TYR A 1 86 ? 3.119 -19.828 -6.324 1 98 86 TYR A N 1
ATOM 697 C CA . TYR A 1 86 ? 3.547 -19.688 -7.711 1 98 86 TYR A CA 1
ATOM 698 C C . TYR A 1 86 ? 2.736 -20.594 -8.625 1 98 86 TYR A C 1
ATOM 700 O O . TYR A 1 86 ? 2.225 -20.156 -9.656 1 98 86 TYR A O 1
ATOM 708 N N . GLN A 1 87 ? 2.586 -21.828 -8.227 1 98.31 87 GLN A N 1
ATOM 709 C CA . GLN A 1 87 ? 1.842 -22.797 -9.023 1 98.31 87 GLN A CA 1
ATOM 710 C C . GLN A 1 87 ? 0.372 -22.406 -9.141 1 98.31 87 GLN A C 1
ATOM 712 O O . GLN A 1 87 ? -0.234 -22.547 -10.203 1 98.31 87 GLN A O 1
ATOM 717 N N . ARG A 1 88 ? -0.18 -21.938 -8.062 1 98.06 88 ARG A N 1
ATOM 718 C CA . ARG A 1 88 ? -1.565 -21.484 -8.117 1 98.06 88 ARG A CA 1
ATOM 719 C C . ARG A 1 88 ? -1.723 -20.312 -9.094 1 98.06 88 ARG A C 1
ATOM 721 O O . ARG A 1 88 ? -2.748 -20.203 -9.773 1 98.06 88 ARG A O 1
ATOM 728 N N . CYS A 1 89 ? -0.752 -19.391 -9.109 1 98.06 89 CYS A N 1
ATOM 729 C CA . CYS A 1 89 ? -0.789 -18.312 -10.086 1 98.06 89 CYS A CA 1
ATOM 730 C C . CYS A 1 89 ? -0.848 -18.859 -11.508 1 98.06 89 CYS A C 1
ATOM 732 O O . CYS A 1 89 ? -1.65 -18.406 -12.32 1 98.06 89 CYS A O 1
ATOM 734 N N . LEU A 1 90 ? -0.01 -19.859 -11.766 1 97.69 90 LEU A N 1
ATOM 735 C CA . LEU A 1 90 ? 0.029 -20.469 -13.094 1 97.69 90 LEU A CA 1
ATOM 736 C C . LEU A 1 90 ? -1.285 -21.172 -13.406 1 97.69 90 LEU A C 1
ATOM 738 O O . LEU A 1 90 ? -1.816 -21.047 -14.516 1 97.69 90 LEU A O 1
ATOM 742 N N . ASP A 1 91 ? -1.788 -21.859 -12.453 1 97.88 91 ASP A N 1
ATOM 743 C CA . ASP A 1 91 ? -3.025 -22.625 -12.625 1 97.88 91 ASP A CA 1
ATOM 744 C C . ASP A 1 91 ? -4.195 -21.688 -12.938 1 97.88 91 ASP A C 1
ATOM 746 O O . ASP A 1 91 ? -5.184 -22.109 -13.539 1 97.88 91 ASP A O 1
ATOM 750 N N . HIS A 1 92 ? -4.086 -20.484 -12.492 1 97.38 92 HIS A N 1
ATOM 751 C CA . HIS A 1 92 ? -5.145 -19.5 -12.734 1 97.38 92 HIS A CA 1
ATOM 752 C C . HIS A 1 92 ? -4.801 -18.594 -13.906 1 97.38 92 HIS A C 1
ATOM 754 O O . HIS A 1 92 ? -5.422 -17.547 -14.094 1 97.38 92 HIS A O 1
ATOM 760 N N . ASP A 1 93 ? -3.73 -18.859 -14.617 1 96.12 93 ASP A N 1
ATOM 761 C CA . ASP A 1 93 ? -3.307 -18.203 -15.852 1 96.12 93 ASP A CA 1
ATOM 762 C C . ASP A 1 93 ? -2.938 -16.75 -15.594 1 96.12 93 ASP A C 1
ATOM 764 O O . ASP A 1 93 ? -3.248 -15.875 -16.406 1 96.12 93 ASP A O 1
ATOM 768 N N . LEU A 1 94 ? -2.414 -16.516 -14.398 1 96.19 94 LEU A N 1
ATOM 769 C CA . LEU A 1 94 ? -1.893 -15.188 -14.133 1 96.19 94 LEU A CA 1
ATOM 770 C C . LEU A 1 94 ? -0.538 -14.984 -14.797 1 96.19 94 LEU A C 1
ATOM 772 O O . LEU A 1 94 ? 0.264 -15.922 -14.883 1 96.19 94 LEU A O 1
ATOM 776 N N . LEU A 1 95 ? -0.334 -13.844 -15.273 1 92.44 95 LEU A N 1
ATOM 777 C CA . LEU A 1 95 ? 0.97 -13.508 -15.828 1 92.44 95 LEU A CA 1
ATOM 778 C C . LEU A 1 95 ? 1.972 -13.195 -14.727 1 92.44 95 LEU A C 1
ATOM 780 O O . LEU A 1 95 ? 1.746 -12.289 -13.914 1 92.44 95 LEU A O 1
ATOM 784 N N . ILE A 1 96 ? 3.053 -13.914 -14.727 1 96.88 96 ILE A N 1
ATOM 785 C CA . ILE A 1 96 ? 4.156 -13.633 -13.812 1 96.88 96 ILE A CA 1
ATOM 786 C C . ILE A 1 96 ? 5.023 -12.508 -14.383 1 96.88 96 ILE A C 1
ATOM 788 O O . ILE A 1 96 ? 5.621 -12.656 -15.453 1 96.88 96 ILE A O 1
ATOM 792 N N . GLU A 1 97 ? 5.023 -11.43 -13.672 1 95.94 97 GLU A N 1
ATOM 793 C CA . GLU A 1 97 ? 5.75 -10.258 -14.148 1 95.94 97 GLU A CA 1
ATOM 794 C C . GLU A 1 97 ? 7.258 -10.445 -13.992 1 95.94 97 GLU A C 1
ATOM 796 O O . GLU A 1 97 ? 8.039 -9.984 -14.828 1 95.94 97 GLU A O 1
ATOM 801 N N . GLU A 1 98 ? 7.711 -10.961 -12.898 1 96.06 98 GLU A N 1
ATOM 802 C CA . GLU A 1 98 ? 9.086 -11.367 -12.633 1 96.06 98 GLU A CA 1
ATOM 803 C C . GLU A 1 98 ? 9.141 -12.781 -12.055 1 96.06 98 GLU A C 1
ATOM 805 O O . GLU A 1 98 ? 8.516 -13.07 -11.039 1 96.06 98 GLU A O 1
ATOM 810 N N . GLU A 1 99 ? 9.891 -13.594 -12.711 1 97.38 99 GLU A N 1
ATOM 811 C CA . GLU A 1 99 ? 9.992 -14.992 -12.297 1 97.38 99 GLU A CA 1
ATOM 812 C C . GLU A 1 99 ? 10.688 -15.125 -10.953 1 97.38 99 GLU A C 1
ATOM 814 O O . GLU A 1 99 ? 11.289 -14.156 -10.461 1 97.38 99 GLU A O 1
ATOM 819 N N . VAL A 1 100 ? 10.539 -16.344 -10.359 1 97.62 100 VAL A N 1
ATOM 820 C CA . VAL A 1 100 ? 11.125 -16.594 -9.047 1 97.62 100 VAL A CA 1
ATOM 821 C C . VAL A 1 100 ? 12.625 -16.328 -9.094 1 97.62 100 VAL A C 1
ATOM 823 O O . VAL A 1 100 ? 13.32 -16.812 -9.992 1 97.62 100 VAL A O 1
ATOM 826 N N . GLU A 1 101 ? 13.039 -15.516 -8.227 1 97.19 101 GLU A N 1
ATOM 827 C CA . GLU A 1 101 ? 14.461 -15.227 -8.078 1 97.19 101 GLU A CA 1
ATOM 828 C C . GLU A 1 101 ? 14.875 -15.188 -6.613 1 97.19 101 GLU A C 1
ATOM 830 O O . GLU A 1 101 ? 14.023 -15.109 -5.727 1 97.19 101 GLU A O 1
ATOM 835 N N . THR A 1 102 ? 16.219 -15.344 -6.34 1 96.5 102 THR A N 1
ATOM 836 C CA . THR A 1 102 ? 16.797 -15.125 -5.02 1 96.5 102 THR A CA 1
ATOM 837 C C . THR A 1 102 ? 17.344 -13.711 -4.902 1 96.5 102 THR A C 1
ATOM 839 O O . THR A 1 102 ? 18.172 -13.289 -5.715 1 96.5 102 THR A O 1
ATOM 842 N N . TYR A 1 103 ? 16.859 -13.078 -3.918 1 94 103 TYR A N 1
ATOM 843 C CA . TYR A 1 103 ? 17.281 -11.695 -3.744 1 94 103 TYR A CA 1
ATOM 844 C C . TYR A 1 103 ? 18.625 -11.609 -3.025 1 94 103 TYR A C 1
ATOM 846 O O . TYR A 1 103 ? 19.047 -12.57 -2.381 1 94 103 TYR A O 1
ATOM 854 N N . PRO A 1 104 ? 19.266 -10.5 -3.062 1 90.88 104 PRO A N 1
ATOM 855 C CA . PRO A 1 104 ? 20.594 -10.352 -2.455 1 90.88 104 PRO A CA 1
ATOM 856 C C . PRO A 1 104 ? 20.578 -10.602 -0.949 1 90.88 104 PRO A C 1
ATOM 858 O O . PRO A 1 104 ? 21.594 -11.008 -0.381 1 90.88 104 PRO A O 1
ATOM 861 N N . TRP A 1 105 ? 19.516 -10.406 -0.331 1 89.62 105 TRP A N 1
ATOM 862 C CA . TRP A 1 105 ? 19.422 -10.57 1.115 1 89.62 105 TRP A CA 1
ATOM 863 C C . TRP A 1 105 ? 18.984 -11.984 1.474 1 89.62 105 TRP A C 1
ATOM 865 O O . TRP A 1 105 ? 18.703 -12.281 2.637 1 89.62 105 TRP A O 1
ATOM 875 N N . GLY A 1 106 ? 18.797 -12.891 0.506 1 91.44 106 GLY A N 1
ATOM 876 C CA . GLY A 1 106 ? 18.656 -14.312 0.754 1 91.44 106 GLY A CA 1
ATOM 877 C C . GLY A 1 106 ? 17.25 -14.82 0.563 1 91.44 106 GLY A C 1
ATOM 878 O O . GLY A 1 106 ? 17.016 -16.031 0.439 1 91.44 106 GLY A O 1
ATOM 879 N N . MET A 1 107 ? 16.266 -14.016 0.524 1 92.69 107 MET A N 1
ATOM 880 C CA . MET A 1 107 ? 14.891 -14.438 0.323 1 92.69 107 MET A CA 1
ATOM 881 C C . MET A 1 107 ? 14.609 -14.695 -1.154 1 92.69 107 MET A C 1
ATOM 883 O O . MET A 1 107 ? 15.312 -14.18 -2.023 1 92.69 107 MET A O 1
ATOM 887 N N . ARG A 1 108 ? 13.633 -15.508 -1.369 1 96.56 108 ARG A N 1
ATOM 888 C CA . ARG A 1 108 ? 13.164 -15.781 -2.727 1 96.56 108 ARG A CA 1
ATOM 889 C C . ARG A 1 108 ? 11.781 -15.195 -2.957 1 96.56 108 ARG A C 1
ATOM 891 O O . ARG A 1 108 ? 11 -15.039 -2.016 1 96.56 108 ARG A O 1
ATOM 898 N N . GLY A 1 109 ? 11.539 -14.875 -4.18 1 97.81 109 GLY A N 1
ATOM 899 C CA . GLY A 1 109 ? 10.211 -14.367 -4.469 1 97.81 109 GLY A CA 1
ATOM 900 C C . GLY A 1 109 ? 9.953 -14.164 -5.949 1 97.81 109 GLY A C 1
ATOM 901 O O . GLY A 1 109 ? 10.836 -14.406 -6.773 1 97.81 109 GLY A O 1
ATOM 902 N N . PHE A 1 110 ? 8.812 -13.812 -6.305 1 98.25 110 PHE A N 1
ATOM 903 C CA . PHE A 1 110 ? 8.383 -13.453 -7.648 1 98.25 110 PHE A CA 1
ATOM 904 C C . PHE A 1 110 ? 7.359 -12.32 -7.605 1 98.25 110 PHE A C 1
ATOM 906 O O . PHE A 1 110 ? 6.918 -11.922 -6.527 1 98.25 110 PHE A O 1
ATOM 913 N N . LYS A 1 111 ? 7.082 -11.781 -8.719 1 98.19 111 LYS A N 1
ATOM 914 C CA . LYS A 1 111 ? 6.156 -10.656 -8.789 1 98.19 111 LYS A CA 1
ATOM 915 C C . LYS A 1 111 ? 5.023 -10.938 -9.773 1 98.19 111 LYS A C 1
ATOM 917 O O . LYS A 1 111 ? 5.25 -11.523 -10.836 1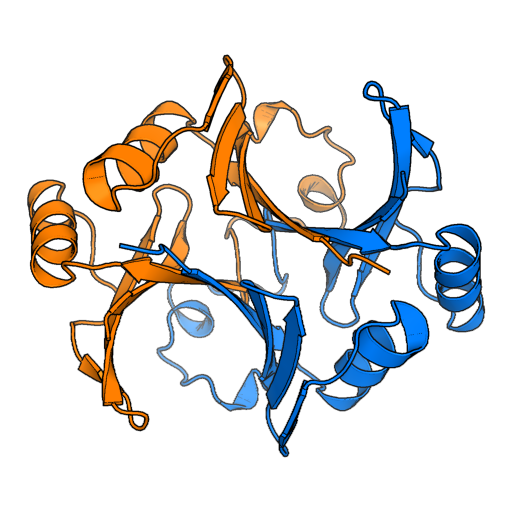 98.19 111 LYS A O 1
ATOM 922 N N . VAL A 1 112 ? 3.891 -10.484 -9.422 1 98.06 112 VAL A N 1
ATOM 923 C CA . VAL A 1 112 ? 2.68 -10.68 -10.219 1 98.06 112 VAL A CA 1
ATOM 924 C C . VAL A 1 112 ? 1.764 -9.469 -10.062 1 98.06 112 VAL A C 1
ATOM 926 O O . VAL A 1 112 ? 1.86 -8.727 -9.078 1 98.06 112 VAL A O 1
ATOM 929 N N . ALA A 1 113 ? 0.984 -9.25 -11.062 1 96.94 113 ALA A N 1
ATOM 930 C CA . ALA A 1 113 ? -0.066 -8.242 -10.938 1 96.94 113 ALA A CA 1
ATOM 931 C C . ALA A 1 113 ? -1.372 -8.859 -10.461 1 96.94 113 ALA A C 1
ATOM 933 O O . ALA A 1 113 ? -1.764 -9.938 -10.922 1 96.94 113 ALA A O 1
ATOM 934 N N . ASP A 1 114 ? -2 -8.211 -9.469 1 97.56 114 ASP A N 1
ATOM 935 C CA . ASP A 1 114 ? -3.312 -8.711 -9.062 1 97.56 114 ASP A CA 1
ATOM 936 C C . ASP A 1 114 ? -4.367 -8.398 -10.125 1 97.56 114 ASP A C 1
ATOM 938 O O . ASP A 1 114 ? -4.062 -7.793 -11.148 1 97.56 114 ASP A O 1
ATOM 942 N N . PRO A 1 115 ? -5.586 -8.742 -9.977 1 96.81 115 PRO A N 1
ATOM 943 C CA . PRO A 1 115 ? -6.598 -8.594 -11.023 1 96.81 115 PRO A CA 1
ATOM 944 C C . PRO A 1 115 ? -6.789 -7.141 -11.461 1 96.81 115 PRO A C 1
ATOM 946 O O . PRO A 1 115 ? -7.254 -6.883 -12.578 1 96.81 115 PRO A O 1
ATOM 949 N N . ASP A 1 116 ? -6.516 -6.188 -10.617 1 96.62 116 ASP A N 1
ATOM 950 C CA . ASP A 1 116 ? -6.699 -4.777 -10.953 1 96.62 116 ASP A CA 1
ATOM 951 C C . ASP A 1 116 ? -5.391 -4.152 -11.43 1 96.62 116 ASP A C 1
ATOM 953 O O . ASP A 1 116 ? -5.359 -2.977 -11.805 1 96.62 116 ASP A O 1
ATOM 957 N N . GLY A 1 117 ? -4.297 -4.93 -11.359 1 95.94 117 GLY A N 1
ATOM 958 C CA . GLY A 1 117 ? -3.033 -4.434 -11.867 1 95.94 117 GLY A CA 1
ATOM 959 C C . GLY A 1 117 ? -2.082 -3.98 -10.781 1 95.94 117 GLY A C 1
ATOM 960 O O . GLY A 1 117 ? -0.98 -3.504 -11.062 1 95.94 117 GLY A O 1
ATOM 961 N N . TYR A 1 118 ? -2.471 -4.074 -9.539 1 97.44 118 TYR A N 1
ATOM 962 C CA . TYR A 1 118 ? -1.525 -3.762 -8.469 1 97.44 118 TYR A CA 1
ATOM 963 C C . TYR A 1 118 ? -0.325 -4.699 -8.508 1 97.44 118 TYR A C 1
ATOM 965 O O . TYR A 1 118 ? -0.479 -5.902 -8.727 1 97.44 118 TYR A O 1
ATOM 973 N N . PHE A 1 119 ? 0.828 -4.129 -8.297 1 97.88 119 PHE A N 1
ATOM 974 C CA . PHE A 1 119 ? 2.078 -4.879 -8.344 1 97.88 119 PHE A CA 1
ATOM 975 C C . PHE A 1 119 ? 2.354 -5.555 -7.008 1 97.88 119 PHE A C 1
ATOM 977 O O . PHE A 1 119 ? 2.514 -4.883 -5.988 1 97.88 119 PHE A O 1
ATOM 984 N N . ILE A 1 120 ? 2.426 -6.914 -7.012 1 98.06 120 ILE A N 1
ATOM 985 C CA . ILE A 1 120 ? 2.543 -7.699 -5.789 1 98.06 120 ILE A CA 1
ATOM 986 C C . ILE A 1 120 ? 3.82 -8.539 -5.832 1 98.06 120 ILE A C 1
ATOM 988 O O . ILE A 1 120 ? 4.09 -9.219 -6.824 1 98.06 120 ILE A O 1
ATOM 992 N N . ARG A 1 121 ? 4.551 -8.453 -4.84 1 98.06 121 ARG A N 1
ATOM 993 C CA . ARG A 1 121 ? 5.684 -9.352 -4.652 1 98.06 121 ARG A CA 1
ATOM 994 C C . ARG A 1 121 ? 5.363 -10.43 -3.621 1 98.06 121 ARG A C 1
ATOM 996 O O . ARG A 1 121 ? 5.02 -10.117 -2.48 1 98.06 121 ARG A O 1
ATOM 1003 N N . ILE A 1 122 ? 5.445 -11.609 -4.039 1 97.38 122 ILE A N 1
ATOM 1004 C CA . ILE A 1 122 ? 5.32 -12.766 -3.152 1 97.38 122 ILE A CA 1
ATOM 1005 C C . ILE A 1 122 ? 6.707 -13.289 -2.787 1 97.38 122 ILE A C 1
ATOM 1007 O O . ILE A 1 122 ? 7.516 -13.586 -3.67 1 97.38 122 ILE A O 1
ATOM 1011 N N . THR A 1 123 ? 6.965 -13.344 -1.479 1 96.56 123 THR A N 1
ATOM 1012 C CA . THR A 1 123 ? 8.312 -13.742 -1.078 1 96.56 123 THR A CA 1
ATOM 1013 C C . THR A 1 123 ? 8.258 -14.727 0.088 1 96.56 123 THR A C 1
ATOM 1015 O O . THR A 1 123 ? 7.219 -14.883 0.729 1 96.56 123 THR A O 1
ATOM 1018 N N . SER A 1 124 ? 9.32 -15.461 0.24 1 92.81 124 SER A N 1
ATOM 1019 C CA . SER A 1 124 ? 9.453 -16.438 1.312 1 92.81 124 SER A CA 1
ATOM 1020 C C . SER A 1 124 ? 10.883 -16.484 1.845 1 92.81 124 SER A C 1
ATOM 1022 O O . SER A 1 124 ? 11.836 -16.188 1.116 1 92.81 124 SER A O 1
ATOM 1024 N N . GLU A 1 125 ? 10.961 -16.781 3.174 1 82.88 125 GLU A N 1
ATOM 1025 C CA . GLU A 1 125 ? 12.273 -16.984 3.777 1 82.88 125 GLU A CA 1
ATOM 1026 C C . GLU A 1 125 ? 12.906 -18.297 3.303 1 82.88 125 GLU A C 1
ATOM 1028 O O . GLU A 1 125 ? 12.195 -19.25 2.996 1 82.88 125 GLU A O 1
ATOM 1033 N N . MET B 1 1 ? 1.646 -19.734 10.203 1 45.31 1 MET B N 1
ATOM 1034 C CA . MET B 1 1 ? 2.615 -19.25 9.219 1 45.31 1 MET B CA 1
ATOM 1035 C C . MET B 1 1 ? 2.619 -17.719 9.164 1 45.31 1 MET B C 1
ATOM 1037 O O . MET B 1 1 ? 1.559 -17.094 9.117 1 45.31 1 MET B O 1
ATOM 1041 N N . SER B 1 2 ? 3.75 -17.016 9.633 1 53.91 2 SER B N 1
ATOM 1042 C CA . SER B 1 2 ? 3.682 -15.594 9.961 1 53.91 2 SER B CA 1
ATOM 1043 C C . SER B 1 2 ? 3.662 -14.727 8.703 1 53.91 2 SER B C 1
ATOM 1045 O O . SER B 1 2 ? 4.617 -14.734 7.926 1 53.91 2 SER B O 1
ATOM 1047 N N . VAL B 1 3 ? 2.479 -14.609 8.055 1 57.81 3 VAL B N 1
ATOM 1048 C CA . VAL B 1 3 ? 2.371 -13.75 6.879 1 57.81 3 VAL B CA 1
ATOM 1049 C C . VAL B 1 3 ? 2.719 -12.312 7.262 1 57.81 3 VAL B C 1
ATOM 1051 O O . VAL B 1 3 ? 2.158 -11.766 8.211 1 57.81 3 VAL B O 1
ATOM 1054 N N . LEU B 1 4 ? 3.904 -11.898 6.738 1 79.06 4 LEU B N 1
ATOM 1055 C CA . LEU B 1 4 ? 4.309 -10.516 6.977 1 79.06 4 LEU B CA 1
ATOM 1056 C C . LEU B 1 4 ? 4.043 -9.656 5.746 1 79.06 4 LEU B C 1
ATOM 1058 O O . LEU B 1 4 ? 4.098 -10.148 4.617 1 79.06 4 LEU B O 1
ATOM 1062 N N . PHE B 1 5 ? 3.48 -8.484 5.98 1 87.94 5 PHE B N 1
ATOM 1063 C CA . PHE B 1 5 ? 3.215 -7.531 4.902 1 87.94 5 PHE B CA 1
ATOM 1064 C C . PHE B 1 5 ? 4.23 -6.398 4.922 1 87.94 5 PHE B C 1
ATOM 1066 O O . PHE B 1 5 ? 4.652 -5.949 5.988 1 87.94 5 PHE B O 1
ATOM 1073 N N . ARG B 1 6 ? 4.605 -6.02 3.736 1 92.44 6 ARG B N 1
ATOM 1074 C CA . ARG B 1 6 ? 5.379 -4.793 3.566 1 92.44 6 ARG B CA 1
ATOM 1075 C C . ARG B 1 6 ? 4.848 -3.969 2.396 1 92.44 6 ARG B C 1
ATOM 1077 O O . ARG B 1 6 ? 4.285 -4.52 1.448 1 92.44 6 ARG B O 1
ATOM 1084 N N . VAL B 1 7 ? 5.023 -2.707 2.525 1 96.44 7 VAL B N 1
ATOM 1085 C CA . VAL B 1 7 ? 4.723 -1.795 1.427 1 96.44 7 VAL B CA 1
ATOM 1086 C C . VAL B 1 7 ? 6 -1.097 0.969 1 96.44 7 VAL B C 1
ATOM 1088 O O . VAL B 1 7 ? 6.816 -0.674 1.794 1 96.44 7 VAL B O 1
ATOM 1091 N N . GLU B 1 8 ? 6.18 -1.041 -0.318 1 97.62 8 GLU B N 1
ATOM 1092 C CA . GLU B 1 8 ? 7.254 -0.241 -0.896 1 97.62 8 GLU B CA 1
ATOM 1093 C C . GLU B 1 8 ? 6.707 0.825 -1.838 1 97.62 8 GLU B C 1
ATOM 1095 O O . GLU B 1 8 ? 5.98 0.511 -2.783 1 97.62 8 GLU B O 1
ATOM 1100 N N . LEU B 1 9 ? 6.965 2.068 -1.54 1 98.38 9 LEU B N 1
ATOM 1101 C CA . LEU B 1 9 ? 6.609 3.203 -2.385 1 98.38 9 LEU B CA 1
ATOM 1102 C C . LEU B 1 9 ? 7.84 3.758 -3.096 1 98.38 9 LEU B C 1
ATOM 1104 O O . LEU B 1 9 ? 8.867 4.02 -2.461 1 98.38 9 LEU B O 1
ATOM 1108 N N . TYR B 1 10 ? 7.75 3.914 -4.348 1 98 10 TYR B N 1
ATOM 1109 C CA . TYR B 1 10 ? 8.859 4.492 -5.105 1 98 10 TYR B CA 1
ATOM 1110 C C . TYR B 1 10 ? 8.672 5.996 -5.273 1 98 10 TYR B C 1
ATOM 1112 O O . TYR B 1 10 ? 7.648 6.449 -5.789 1 98 10 TYR B O 1
ATOM 1120 N N . ALA B 1 11 ? 9.609 6.723 -4.855 1 97.88 11 ALA B N 1
ATOM 1121 C CA . ALA B 1 11 ? 9.469 8.172 -4.746 1 97.88 11 ALA B CA 1
ATOM 1122 C C . ALA B 1 11 ? 10.523 8.883 -5.586 1 97.88 11 ALA B C 1
ATOM 1124 O O . ALA B 1 11 ? 11.602 8.336 -5.84 1 97.88 11 ALA B O 1
ATOM 1125 N N . LYS B 1 12 ? 10.219 10.102 -5.992 1 96.75 12 LYS B N 1
ATOM 1126 C CA . LYS B 1 12 ? 11.125 10.914 -6.797 1 96.75 12 LYS B CA 1
ATOM 1127 C C . LYS B 1 12 ? 12.234 11.523 -5.938 1 96.75 12 LYS B C 1
ATOM 1129 O O . LYS B 1 12 ? 13.391 11.594 -6.359 1 96.75 12 LYS B O 1
ATOM 1134 N N . ASP B 1 13 ? 11.938 12 -4.77 1 96.88 13 ASP B N 1
ATOM 1135 C CA . ASP B 1 13 ? 12.867 12.688 -3.873 1 96.88 13 ASP B CA 1
ATOM 1136 C C . ASP B 1 13 ? 12.797 12.109 -2.463 1 96.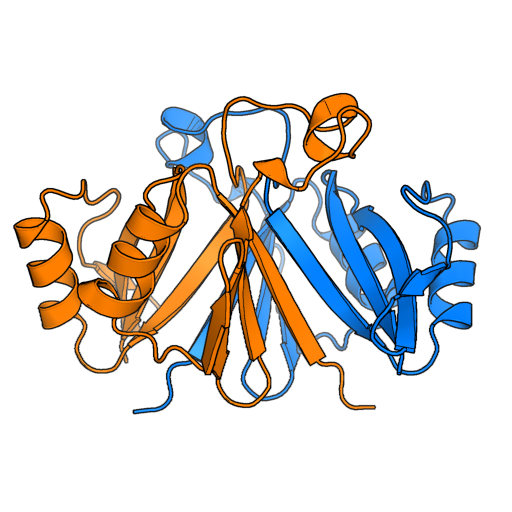88 13 ASP B C 1
ATOM 1138 O O . ASP B 1 13 ? 11.867 12.406 -1.71 1 96.88 13 ASP B O 1
ATOM 1142 N N . ILE B 1 14 ? 13.812 11.375 -2.059 1 97.38 14 ILE B N 1
ATOM 1143 C CA . ILE B 1 14 ? 13.836 10.641 -0.799 1 97.38 14 ILE B CA 1
ATOM 1144 C C . ILE B 1 14 ? 13.828 11.617 0.372 1 97.38 14 ILE B C 1
ATOM 1146 O O . ILE B 1 14 ? 13.234 11.344 1.417 1 97.38 14 ILE B O 1
ATOM 1150 N N . LYS B 1 15 ? 14.461 12.727 0.198 1 96.81 15 LYS B N 1
ATOM 1151 C CA . LYS B 1 15 ? 14.531 13.711 1.271 1 96.81 15 LYS B CA 1
ATOM 1152 C C . LYS B 1 15 ? 13.148 14.289 1.575 1 96.81 15 LYS B C 1
ATOM 1154 O O . LYS B 1 15 ? 12.797 14.492 2.738 1 96.81 15 LYS B O 1
ATOM 1159 N N . LYS B 1 16 ? 12.367 14.602 0.555 1 97.38 16 LYS B N 1
ATOM 1160 C CA . LYS B 1 16 ? 11.008 15.086 0.754 1 97.38 16 LYS B CA 1
ATOM 1161 C C . LYS B 1 16 ? 10.148 14.031 1.449 1 97.38 16 LYS B C 1
ATOM 1163 O O . LYS B 1 16 ? 9.328 14.359 2.312 1 97.38 16 LYS B O 1
ATOM 1168 N N . SER B 1 17 ? 10.367 12.797 1.065 1 97.81 17 SER B N 1
ATOM 1169 C CA . SER B 1 17 ? 9.641 11.703 1.704 1 97.81 17 SER B CA 1
ATOM 1170 C C . SER B 1 17 ? 10.023 11.57 3.176 1 97.81 17 SER B C 1
ATOM 1172 O O . SER B 1 17 ? 9.164 11.336 4.027 1 97.81 17 SER B O 1
ATOM 1174 N N . LEU B 1 18 ? 11.289 11.648 3.398 1 97.25 18 LEU B N 1
ATOM 1175 C CA . LEU B 1 18 ? 11.758 11.586 4.781 1 97.25 18 LEU B CA 1
ATOM 1176 C C . LEU B 1 18 ? 11.078 12.656 5.629 1 97.25 18 LEU B C 1
ATOM 1178 O O . LEU B 1 18 ? 10.578 12.367 6.719 1 97.25 18 LEU B O 1
ATOM 1182 N N . THR B 1 19 ? 11.07 13.906 5.129 1 97.69 19 THR B N 1
ATOM 1183 C CA . THR B 1 19 ? 10.414 15 5.836 1 97.69 19 THR B CA 1
ATOM 1184 C C . THR B 1 19 ? 8.945 14.688 6.086 1 97.69 19 THR B C 1
ATOM 1186 O O . THR B 1 19 ? 8.445 14.875 7.195 1 97.69 19 THR B O 1
ATOM 1189 N N . PHE B 1 20 ? 8.266 14.164 5.117 1 98.06 20 PHE B N 1
ATOM 1190 C CA . PHE B 1 20 ? 6.836 13.891 5.227 1 98.06 20 PHE B CA 1
ATOM 1191 C C . PHE B 1 20 ? 6.574 12.797 6.25 1 98.06 20 PHE B C 1
ATOM 1193 O O . PHE B 1 20 ? 5.789 12.984 7.184 1 98.06 20 PHE B O 1
ATOM 1200 N N . TYR B 1 21 ? 7.215 11.648 6.145 1 96.94 21 TYR B N 1
ATOM 1201 C CA . TYR B 1 21 ? 6.859 10.477 6.938 1 96.94 21 TYR B CA 1
ATOM 1202 C C . TYR B 1 21 ? 7.461 10.555 8.336 1 96.94 21 TYR B C 1
ATOM 1204 O O . TYR B 1 21 ? 6.824 10.172 9.312 1 96.94 21 TYR B O 1
ATOM 1212 N N . GLN B 1 22 ? 8.672 11.062 8.445 1 95.69 22 GLN B N 1
ATOM 1213 C CA . GLN B 1 22 ? 9.305 11.141 9.758 1 95.69 22 GLN B CA 1
ATOM 1214 C C . GLN B 1 22 ? 8.875 12.398 10.5 1 95.69 22 GLN B C 1
ATOM 1216 O O . GLN B 1 22 ? 8.352 12.328 11.609 1 95.69 22 GLN B O 1
ATOM 1221 N N . ASP B 1 23 ? 9.039 13.531 9.844 1 96.56 23 ASP B N 1
ATOM 1222 C CA . ASP B 1 23 ? 8.875 14.805 10.547 1 96.56 23 ASP B CA 1
ATOM 1223 C C . ASP B 1 23 ? 7.402 15.195 10.648 1 96.56 23 ASP B C 1
ATOM 1225 O O . ASP B 1 23 ? 6.957 15.703 11.68 1 96.56 23 ASP B O 1
ATOM 1229 N N . ILE B 1 24 ? 6.652 15.031 9.625 1 97.12 24 ILE B N 1
ATOM 1230 C CA . ILE B 1 24 ? 5.27 15.5 9.602 1 97.12 24 ILE B CA 1
ATOM 1231 C C . ILE B 1 24 ? 4.352 14.43 10.18 1 97.12 24 ILE B C 1
ATOM 1233 O O . ILE B 1 24 ? 3.633 14.68 11.156 1 97.12 24 ILE B O 1
ATOM 1237 N N . VAL B 1 25 ? 4.41 13.203 9.656 1 95.38 25 VAL B N 1
ATOM 1238 C CA . VAL B 1 25 ? 3.535 12.141 10.125 1 95.38 25 VAL B CA 1
ATOM 1239 C C . VAL B 1 25 ? 4.008 11.648 11.492 1 95.38 25 VAL B C 1
ATOM 1241 O O . VAL B 1 25 ? 3.193 11.305 12.352 1 95.38 25 VAL B O 1
ATOM 1244 N N . GLY B 1 26 ? 5.359 11.594 11.641 1 93.75 26 GLY B N 1
ATOM 1245 C CA . GLY B 1 26 ? 5.906 11.242 12.945 1 93.75 26 GLY B CA 1
ATOM 1246 C C . GLY B 1 26 ? 6.27 9.773 13.055 1 93.75 26 GLY B C 1
ATOM 1247 O O . GLY B 1 26 ? 6.27 9.211 14.156 1 93.75 26 GLY B O 1
ATOM 1248 N N . LEU B 1 27 ? 6.566 9.117 11.945 1 92.75 27 LEU B N 1
ATOM 1249 C CA . LEU B 1 27 ? 6.984 7.719 11.992 1 92.75 27 LEU B CA 1
ATOM 1250 C C . LEU B 1 27 ? 8.43 7.605 12.469 1 92.75 27 LEU B C 1
ATOM 1252 O O . LEU B 1 27 ? 9.242 8.5 12.227 1 92.75 27 LEU B O 1
ATOM 1256 N N . GLU B 1 28 ? 8.664 6.484 13.078 1 90.38 28 GLU B N 1
ATOM 1257 C CA . GLU B 1 28 ? 10.031 6.215 13.523 1 90.38 28 GLU B CA 1
ATOM 1258 C C . GLU B 1 28 ? 10.859 5.578 12.414 1 90.38 28 GLU B C 1
ATOM 1260 O O . GLU B 1 28 ? 10.5 4.52 11.891 1 90.38 28 GLU B O 1
ATOM 1265 N N . LEU B 1 29 ? 11.922 6.176 12.109 1 92.88 29 LEU B N 1
ATOM 1266 C CA . LEU B 1 29 ? 12.836 5.672 11.086 1 92.88 29 LEU B CA 1
ATOM 1267 C C . LEU B 1 29 ? 13.656 4.504 11.617 1 92.88 29 LEU B C 1
ATOM 1269 O O . LEU B 1 29 ? 14.336 4.633 12.633 1 92.88 29 LEU B O 1
ATOM 1273 N N . PHE B 1 30 ? 13.547 3.396 11.039 1 92 30 PHE B N 1
ATOM 1274 C CA . PHE B 1 30 ? 14.297 2.211 11.43 1 92 30 PHE B CA 1
ATOM 1275 C C . PHE B 1 30 ? 15.68 2.213 10.789 1 92 30 PHE B C 1
ATOM 1277 O O . PHE B 1 30 ? 16.672 1.821 11.422 1 92 30 PHE B O 1
ATOM 1284 N N . GLY B 1 31 ? 15.703 2.648 9.484 1 92.06 31 GLY B N 1
ATOM 1285 C CA . GLY B 1 31 ? 16.953 2.717 8.75 1 92.06 31 GLY B CA 1
ATOM 1286 C C . GLY B 1 31 ? 16.844 3.486 7.449 1 92.06 31 GLY B C 1
ATOM 1287 O O . GLY B 1 31 ? 15.734 3.717 6.953 1 92.06 31 GLY B O 1
ATOM 1288 N N . ARG B 1 32 ? 18.016 3.996 6.992 1 90.25 32 ARG B N 1
ATOM 1289 C CA . ARG B 1 32 ? 18.016 4.715 5.723 1 90.25 32 ARG B CA 1
ATOM 1290 C C . ARG B 1 32 ? 19.375 4.57 5.027 1 90.25 32 ARG B C 1
ATOM 1292 O O . ARG B 1 32 ? 20.375 4.277 5.672 1 90.25 32 ARG B O 1
ATOM 1299 N N . ASN B 1 33 ? 19.281 4.535 3.795 1 91.75 33 ASN B N 1
ATOM 1300 C CA . ASN B 1 33 ? 20.438 4.789 2.941 1 91.75 33 ASN B CA 1
ATOM 1301 C C . ASN B 1 33 ? 20.125 5.836 1.874 1 91.75 33 ASN B C 1
ATOM 1303 O O . ASN B 1 33 ? 19.172 6.594 2.006 1 91.75 33 ASN B O 1
ATOM 1307 N N . GLU B 1 34 ? 20.984 5.977 0.905 1 89.94 34 GLU B N 1
ATOM 1308 C CA . GLU B 1 34 ? 20.828 7.051 -0.072 1 89.94 34 GLU B CA 1
ATOM 1309 C C . GLU B 1 34 ? 19.562 6.859 -0.909 1 89.94 34 GLU B C 1
ATOM 1311 O O . GLU B 1 34 ? 19 7.828 -1.409 1 89.94 34 GLU B O 1
ATOM 1316 N N . GLN B 1 35 ? 19.094 5.684 -0.885 1 94.5 35 GLN B N 1
ATOM 1317 C CA . GLN B 1 35 ? 18.047 5.418 -1.864 1 94.5 35 GLN B CA 1
ATOM 1318 C C . GLN B 1 35 ? 16.781 4.859 -1.192 1 94.5 35 GLN B C 1
ATOM 1320 O O . GLN B 1 35 ? 15.766 4.652 -1.849 1 94.5 35 GLN B O 1
ATOM 1325 N N . CYS B 1 36 ? 16.891 4.695 0.11 1 96.12 36 CYS B N 1
ATOM 1326 C CA . CYS B 1 36 ? 15.773 3.977 0.703 1 96.12 36 CYS B CA 1
ATOM 1327 C C . CYS B 1 36 ? 15.578 4.371 2.162 1 96.12 36 CYS B C 1
ATOM 1329 O O . CYS B 1 36 ? 16.562 4.543 2.896 1 96.12 36 CYS B O 1
ATOM 1331 N N . LEU B 1 37 ? 14.344 4.551 2.502 1 96.44 37 LEU B N 1
ATOM 1332 C CA . LEU B 1 37 ? 13.891 4.719 3.879 1 96.44 37 LEU B CA 1
ATOM 1333 C C . LEU B 1 37 ? 13.102 3.498 4.34 1 96.44 37 LEU B C 1
ATOM 1335 O O . LEU B 1 37 ? 12.312 2.934 3.576 1 96.44 37 LEU B O 1
ATOM 1339 N N . ARG B 1 38 ? 13.32 3.15 5.59 1 94.69 38 ARG B N 1
ATOM 1340 C CA . ARG B 1 38 ? 12.523 2.074 6.172 1 94.69 38 ARG B CA 1
ATOM 1341 C C . ARG B 1 38 ? 11.906 2.506 7.5 1 94.69 38 ARG B C 1
ATOM 1343 O O . ARG B 1 38 ? 12.609 2.973 8.398 1 94.69 38 ARG B O 1
ATOM 1350 N N . PHE B 1 39 ? 10.586 2.377 7.52 1 92 39 PHE B N 1
ATOM 1351 C CA . PHE B 1 39 ? 9.82 2.609 8.742 1 92 39 PHE B CA 1
ATOM 1352 C C . PHE B 1 39 ? 9.195 1.313 9.234 1 92 39 PHE B C 1
ATOM 1354 O O . PHE B 1 39 ? 8.523 0.609 8.477 1 92 39 PHE B O 1
ATOM 1361 N N . ASN B 1 40 ? 9.578 0.924 10.469 1 78.75 40 ASN B N 1
ATOM 1362 C CA . ASN B 1 40 ? 9.086 -0.344 11 1 78.75 40 ASN B CA 1
ATOM 1363 C C . ASN B 1 40 ? 8.062 -0.13 12.109 1 78.75 40 ASN B C 1
ATOM 1365 O O . ASN B 1 40 ? 8.211 0.782 12.922 1 78.75 40 ASN B O 1
ATOM 1369 N N . TYR B 1 41 ? 7.148 -0.967 11.992 1 78.69 41 TYR B N 1
ATOM 1370 C CA . TYR B 1 41 ? 6.199 -1.076 13.094 1 78.69 41 TYR B CA 1
ATOM 1371 C C . TYR B 1 41 ? 5.785 -2.525 13.312 1 78.69 41 TYR B C 1
ATOM 1373 O O . TYR B 1 41 ? 4.926 -3.049 12.602 1 78.69 41 TYR B O 1
ATOM 1381 N N . ASP B 1 42 ? 6.312 -3.121 14.406 1 74.56 42 ASP B N 1
ATOM 1382 C CA . ASP B 1 42 ? 6.023 -4.504 14.773 1 74.56 42 ASP B CA 1
ATOM 1383 C C . ASP B 1 42 ? 6.16 -5.43 13.57 1 74.56 42 ASP B C 1
ATOM 1385 O O . ASP B 1 42 ? 7.27 -5.688 13.102 1 74.56 42 ASP B O 1
ATOM 1389 N N . CYS B 1 43 ? 4.98 -5.805 12.93 1 71 43 CYS B N 1
ATOM 1390 C CA . CYS B 1 43 ? 5.02 -6.809 11.875 1 71 43 CYS B CA 1
ATOM 1391 C C . CYS B 1 43 ? 4.898 -6.16 10.5 1 71 43 CYS B C 1
ATOM 1393 O O . CYS B 1 43 ? 4.758 -6.855 9.492 1 71 43 CYS B O 1
ATOM 1395 N N . PHE B 1 44 ? 4.961 -4.867 10.414 1 83.69 44 PHE B N 1
ATOM 1396 C CA . PHE B 1 44 ? 4.801 -4.168 9.141 1 83.69 44 PHE B CA 1
ATOM 1397 C C . PHE B 1 44 ? 5.973 -3.225 8.898 1 83.69 44 PHE B C 1
ATOM 1399 O O . PHE B 1 44 ? 6.5 -2.621 9.836 1 83.69 44 PHE B O 1
ATOM 1406 N N . SER B 1 45 ? 6.367 -3.197 7.602 1 89.56 45 SER B N 1
ATOM 1407 C CA . SER B 1 45 ? 7.391 -2.24 7.191 1 89.56 45 SER B CA 1
ATOM 1408 C C . SER B 1 45 ? 6.922 -1.396 6.012 1 89.56 45 SER B C 1
ATOM 1410 O O . SER B 1 45 ? 6.332 -1.919 5.062 1 89.56 45 SER B O 1
ATOM 1412 N N . LEU B 1 46 ? 7.137 -0.132 6.148 1 94.56 46 LEU B N 1
ATOM 1413 C CA . LEU B 1 46 ? 6.992 0.784 5.02 1 94.56 46 LEU B CA 1
ATOM 1414 C C . LEU B 1 46 ? 8.359 1.162 4.453 1 94.56 46 LEU B C 1
ATOM 1416 O O . LEU B 1 46 ? 9.203 1.704 5.168 1 94.56 46 LEU B O 1
ATOM 1420 N N . LEU B 1 47 ? 8.539 0.805 3.268 1 96.56 47 LEU B N 1
ATOM 1421 C CA . LEU B 1 47 ? 9.734 1.208 2.545 1 96.56 47 LEU B CA 1
ATOM 1422 C C . LEU B 1 47 ? 9.43 2.33 1.559 1 96.56 47 LEU B C 1
ATOM 1424 O O . LEU B 1 47 ? 8.391 2.307 0.893 1 96.56 47 LEU B O 1
ATOM 1428 N N . VAL B 1 48 ? 10.234 3.303 1.554 1 98.06 48 VAL B N 1
ATOM 1429 C CA . VAL B 1 48 ? 10.211 4.344 0.53 1 98.06 48 VAL B CA 1
ATOM 1430 C C . VAL B 1 48 ? 11.539 4.359 -0.224 1 98.06 48 VAL B C 1
ATOM 1432 O O . VAL B 1 48 ? 12.586 4.621 0.364 1 98.06 48 VAL B O 1
ATOM 1435 N N . THR B 1 49 ? 11.477 4.059 -1.455 1 98.12 49 THR B N 1
ATOM 1436 C CA . THR B 1 49 ? 12.672 3.855 -2.27 1 98.12 49 THR B CA 1
ATOM 1437 C C . THR B 1 49 ? 12.703 4.832 -3.441 1 98.12 49 THR B C 1
ATOM 1439 O O . THR B 1 49 ? 11.664 5.129 -4.035 1 98.12 49 THR B O 1
ATOM 1442 N N . SER B 1 50 ? 13.898 5.273 -3.742 1 97.88 50 SER B N 1
ATOM 1443 C CA . SER B 1 50 ? 14.039 6.148 -4.902 1 97.88 50 SER B CA 1
ATOM 1444 C C . SER B 1 50 ? 13.578 5.449 -6.18 1 97.88 50 SER B C 1
ATOM 1446 O O . SER B 1 50 ? 13.977 4.316 -6.453 1 97.88 50 SER B O 1
ATOM 1448 N N . GLU B 1 51 ? 12.758 6.125 -6.957 1 96.62 51 GLU B N 1
ATOM 1449 C CA . GLU B 1 51 ? 12.297 5.52 -8.203 1 96.62 51 GLU B CA 1
ATOM 1450 C C . GLU B 1 51 ? 13.438 5.383 -9.203 1 96.62 51 GLU B C 1
ATOM 1452 O O . GLU B 1 51 ? 13.305 4.691 -10.219 1 96.62 51 GLU B O 1
ATOM 1457 N N . ALA B 1 52 ? 14.562 6.039 -8.906 1 95.38 52 ALA B N 1
ATOM 1458 C CA . ALA B 1 52 ? 15.734 5.98 -9.781 1 95.38 52 ALA B CA 1
ATOM 1459 C C . ALA B 1 52 ? 16.281 4.559 -9.859 1 95.38 52 ALA B C 1
ATOM 1461 O O . ALA B 1 52 ? 17.047 4.227 -10.773 1 95.38 52 ALA B O 1
ATOM 1462 N N . VAL B 1 53 ? 15.914 3.68 -8.898 1 95.19 53 VAL B N 1
ATOM 1463 C CA . VAL B 1 53 ? 16.438 2.318 -8.867 1 95.19 53 VAL B CA 1
ATOM 1464 C C . VAL B 1 53 ? 15.688 1.457 -9.891 1 95.19 53 VAL B C 1
ATOM 1466 O O . VAL B 1 53 ? 16.109 0.34 -10.195 1 95.19 53 VAL B O 1
ATOM 1469 N N . LEU B 1 54 ? 14.555 1.937 -10.414 1 94.62 54 LEU B N 1
ATOM 1470 C CA . LEU B 1 54 ? 13.727 1.155 -11.328 1 94.62 54 LEU B CA 1
ATOM 1471 C C . LEU B 1 54 ? 14.328 1.14 -12.727 1 94.62 54 LEU B C 1
ATOM 1473 O O . LEU B 1 54 ? 14.688 2.189 -13.266 1 94.62 54 LEU B O 1
ATOM 1477 N N . ASP B 1 55 ? 14.359 0.002 -13.234 1 93.69 55 ASP B N 1
ATOM 1478 C CA . ASP B 1 55 ? 14.812 -0.121 -14.609 1 93.69 55 ASP B CA 1
ATOM 1479 C C . ASP B 1 55 ? 13.734 0.35 -15.586 1 93.69 55 ASP B C 1
ATOM 1481 O O . ASP B 1 55 ? 12.555 0.423 -15.234 1 93.69 55 ASP B O 1
ATOM 1485 N N . ASP B 1 56 ? 14.141 0.613 -16.812 1 92.12 56 ASP B N 1
ATOM 1486 C CA . ASP B 1 56 ? 13.227 1.102 -17.844 1 92.12 56 ASP B CA 1
ATOM 1487 C C . ASP B 1 56 ? 12.141 0.072 -18.141 1 92.12 56 ASP B C 1
ATOM 1489 O O . ASP B 1 56 ? 11.016 0.434 -18.484 1 92.12 56 ASP B O 1
ATOM 1493 N N . ASP B 1 57 ? 12.477 -1.163 -18 1 92.69 57 ASP B N 1
ATOM 1494 C CA . ASP B 1 57 ? 11.523 -2.211 -18.359 1 92.69 57 ASP B CA 1
ATOM 1495 C C . ASP B 1 57 ? 10.742 -2.684 -17.141 1 92.69 57 ASP B C 1
ATOM 1497 O O . ASP B 1 57 ? 9.961 -3.635 -17.234 1 92.69 57 ASP B O 1
ATOM 1501 N N . HIS B 1 58 ? 10.922 -2.008 -16.047 1 94.5 58 HIS B N 1
ATOM 1502 C CA . HIS B 1 58 ? 10.148 -2.346 -14.867 1 94.5 58 HIS B CA 1
ATOM 1503 C C . HIS B 1 58 ? 8.648 -2.223 -15.125 1 94.5 58 HIS B C 1
ATOM 1505 O O . HIS B 1 58 ? 8.227 -1.382 -15.922 1 94.5 58 HIS B O 1
ATOM 1511 N N . TYR B 1 59 ? 7.941 -2.914 -14.422 1 94.94 59 TYR B N 1
ATOM 1512 C CA . TYR B 1 59 ? 6.492 -2.973 -14.547 1 94.94 59 TYR B CA 1
ATOM 1513 C C . TYR B 1 59 ? 5.887 -1.572 -14.562 1 94.94 59 TYR B C 1
ATOM 1515 O O . TYR B 1 59 ? 5.074 -1.249 -15.43 1 94.94 59 TYR B O 1
ATOM 1523 N N . PHE B 1 60 ? 6.344 -0.667 -13.711 1 94.94 60 PHE B N 1
ATOM 1524 C CA . PHE B 1 60 ? 5.789 0.67 -13.547 1 94.94 60 PHE B CA 1
ATOM 1525 C C . PHE B 1 60 ? 6.156 1.559 -14.727 1 94.94 60 PHE B C 1
ATOM 1527 O O . PHE B 1 60 ? 5.484 2.559 -14.992 1 94.94 60 PHE B O 1
ATOM 1534 N N . ASN B 1 61 ? 7.215 1.219 -15.391 1 93.31 61 ASN B N 1
ATOM 1535 C CA . ASN B 1 61 ? 7.695 2.037 -16.5 1 93.31 61 ASN B CA 1
ATOM 1536 C C . ASN B 1 61 ? 7.258 1.468 -17.844 1 93.31 61 ASN B C 1
ATOM 1538 O O . ASN B 1 61 ? 7.488 2.082 -18.891 1 93.31 61 ASN B O 1
ATOM 1542 N N . SER B 1 62 ? 6.707 0.302 -17.812 1 91.06 62 SER B N 1
ATOM 1543 C CA . SER B 1 62 ? 6.32 -0.378 -19.047 1 91.06 62 SER B CA 1
ATOM 1544 C C . SER B 1 62 ? 4.836 -0.722 -19.047 1 91.06 62 SER B C 1
ATOM 1546 O O . SER B 1 62 ? 4.004 0.098 -19.438 1 91.06 62 SER B O 1
ATOM 1548 N N . ARG B 1 63 ? 4.414 -1.649 -18.359 1 85.62 63 ARG B N 1
ATOM 1549 C CA . ARG B 1 63 ? 3.068 -2.211 -18.438 1 85.62 63 ARG B CA 1
ATOM 1550 C C . ARG B 1 63 ? 2.064 -1.341 -17.703 1 85.62 63 ARG B C 1
ATOM 1552 O O . ARG B 1 63 ? 0.917 -1.199 -18.125 1 85.62 63 ARG B O 1
ATOM 1559 N N . ALA B 1 64 ? 2.525 -0.772 -16.625 1 87.88 64 ALA B N 1
ATOM 1560 C CA . ALA B 1 64 ? 1.648 0.046 -15.797 1 87.88 64 ALA B CA 1
ATOM 1561 C C . ALA B 1 64 ? 2.164 1.479 -15.695 1 87.88 64 ALA B C 1
ATOM 1563 O O . ALA B 1 64 ? 2.221 2.053 -14.609 1 87.88 64 ALA B O 1
ATOM 1564 N N . LYS B 1 65 ? 2.547 1.994 -16.734 1 87.31 65 LYS B N 1
ATOM 1565 C CA . LYS B 1 65 ? 3.115 3.338 -16.75 1 87.31 65 LYS B CA 1
ATOM 1566 C C . LYS B 1 65 ? 2.037 4.395 -16.531 1 87.31 65 LYS B C 1
ATOM 1568 O O . LYS B 1 65 ? 0.952 4.309 -17.109 1 87.31 65 LYS B O 1
ATOM 1573 N N . SER B 1 66 ? 2.328 5.316 -15.648 1 90.19 66 SER B N 1
ATOM 1574 C CA . SER B 1 66 ? 1.44 6.441 -15.367 1 90.19 66 SER B CA 1
ATOM 1575 C C . SER B 1 66 ? 2.209 7.609 -14.758 1 90.19 66 SER B C 1
ATOM 1577 O O . SER B 1 66 ? 3.236 7.414 -14.102 1 90.19 66 SER B O 1
ATOM 1579 N N . ASP B 1 67 ? 1.652 8.797 -14.977 1 86.38 67 ASP B N 1
ATOM 1580 C CA . ASP B 1 67 ? 2.242 9.977 -14.352 1 86.38 67 ASP B CA 1
ATOM 1581 C C . ASP B 1 67 ? 1.744 10.148 -12.922 1 86.38 67 ASP B C 1
ATOM 1583 O O . ASP B 1 67 ? 2.252 10.992 -12.18 1 86.38 67 ASP B O 1
ATOM 1587 N N . VAL B 1 68 ? 0.762 9.375 -12.625 1 90.19 68 VAL B N 1
ATOM 1588 C CA . VAL B 1 68 ? 0.133 9.469 -11.305 1 90.19 68 VAL B CA 1
ATOM 1589 C C . VAL B 1 68 ? 0.572 8.289 -10.445 1 90.19 68 VAL B C 1
ATOM 1591 O O . VAL B 1 68 ? 0.549 7.137 -10.891 1 90.19 68 VAL B O 1
ATOM 1594 N N . LYS B 1 69 ? 0.971 8.617 -9.258 1 95.25 69 LYS B N 1
ATOM 1595 C CA . LYS B 1 69 ? 1.362 7.559 -8.344 1 95.25 69 LYS B CA 1
ATOM 1596 C C . LYS B 1 69 ? 0.198 7.152 -7.441 1 95.25 69 LYS B C 1
ATOM 1598 O O . LYS B 1 69 ? -0.583 8 -7.008 1 95.25 69 LYS B O 1
ATOM 1603 N N . GLY B 1 70 ? 0.108 5.812 -7.242 1 96.19 70 GLY B N 1
ATOM 1604 C CA . GLY B 1 70 ? -0.714 5.297 -6.16 1 96.19 70 GLY B CA 1
ATOM 1605 C C . GLY B 1 70 ? -2.199 5.336 -6.473 1 96.19 70 GLY B C 1
ATOM 1606 O O . GLY B 1 70 ? -3.029 5.312 -5.559 1 96.19 70 GLY B O 1
ATOM 1607 N N . ASN B 1 71 ? -2.576 5.527 -7.777 1 95.88 71 ASN B N 1
ATOM 1608 C CA . ASN B 1 71 ? -4.004 5.492 -8.086 1 95.88 71 ASN B CA 1
ATOM 1609 C C . ASN B 1 71 ? -4.656 4.219 -7.555 1 95.88 71 ASN B C 1
ATOM 1611 O O . ASN B 1 71 ? -4.18 3.115 -7.816 1 95.88 71 ASN B O 1
ATOM 1615 N N . GLY B 1 72 ? -5.742 4.445 -6.77 1 96.88 72 GLY B N 1
ATOM 1616 C CA . GLY B 1 72 ? -6.488 3.311 -6.258 1 96.88 72 GLY B CA 1
ATOM 1617 C C . GLY B 1 72 ? -5.91 2.742 -4.977 1 96.88 72 GLY B C 1
ATOM 1618 O O . GLY B 1 72 ? -6.449 1.789 -4.41 1 96.88 72 GLY B O 1
ATOM 1619 N N . PHE B 1 73 ? -4.809 3.207 -4.52 1 97.44 73 PHE B N 1
ATOM 1620 C CA . PHE B 1 73 ? -4.121 2.781 -3.305 1 97.44 73 PHE B CA 1
ATOM 1621 C C . PHE B 1 73 ? -4.219 3.85 -2.223 1 97.44 73 PHE B C 1
ATOM 1623 O O . PHE B 1 73 ? -3.965 5.027 -2.48 1 97.44 73 PHE B O 1
ATOM 1630 N N . GLU B 1 74 ? -4.652 3.465 -1.04 1 97.94 74 GLU B N 1
ATOM 1631 C CA . GLU B 1 74 ? -4.688 4.328 0.137 1 97.94 74 GLU B CA 1
ATOM 1632 C C . GLU B 1 74 ? -3.895 3.721 1.291 1 97.94 74 GLU B C 1
ATOM 1634 O O . GLU B 1 74 ? -4.137 2.576 1.683 1 97.94 74 GLU B O 1
ATOM 1639 N N . LEU B 1 75 ? -2.926 4.438 1.795 1 97.31 75 LEU B N 1
ATOM 1640 C CA . LEU B 1 75 ? -2.213 4.055 3.008 1 97.31 75 LEU B CA 1
ATOM 1641 C C . LEU B 1 75 ? -2.842 4.699 4.238 1 97.31 75 LEU B C 1
ATOM 1643 O O . LEU B 1 75 ? -3.035 5.918 4.273 1 97.31 75 LEU B O 1
ATOM 1647 N N . ILE B 1 76 ? -3.158 3.928 5.188 1 96.19 76 ILE B N 1
ATOM 1648 C CA . ILE B 1 76 ? -3.783 4.418 6.414 1 96.19 76 ILE B CA 1
ATOM 1649 C C . ILE B 1 76 ? -2.803 4.297 7.578 1 96.19 76 ILE B C 1
ATOM 1651 O O . ILE B 1 76 ? -2.279 3.211 7.848 1 96.19 76 ILE B O 1
ATOM 1655 N N . VAL B 1 77 ? -2.561 5.379 8.242 1 94.5 77 VAL B N 1
ATOM 1656 C CA . VAL B 1 77 ? -1.644 5.426 9.375 1 94.5 77 VAL B CA 1
ATOM 1657 C C . VAL B 1 77 ? -2.396 5.863 10.633 1 94.5 77 VAL B C 1
ATOM 1659 O O . VAL B 1 77 ? -2.996 6.941 10.664 1 94.5 77 VAL B O 1
ATOM 1662 N N . VAL B 1 78 ? -2.34 5.078 11.656 1 92.44 78 VAL B N 1
ATOM 1663 C CA . VAL B 1 78 ? -2.945 5.418 12.938 1 92.44 78 VAL B CA 1
ATOM 1664 C C . VAL B 1 78 ? -1.92 6.121 13.828 1 92.44 78 VAL B C 1
ATOM 1666 O O . VAL B 1 78 ? -0.835 5.59 14.07 1 92.44 78 VAL B O 1
ATOM 1669 N N . VAL B 1 79 ? -2.312 7.285 14.25 1 92.5 79 VAL B N 1
ATOM 1670 C CA . VAL B 1 79 ? -1.396 8.078 15.062 1 92.5 79 VAL B CA 1
ATOM 1671 C C . VAL B 1 79 ? -2.031 8.375 16.422 1 92.5 79 VAL B C 1
ATOM 1673 O O . VAL B 1 79 ? -3.246 8.234 16.578 1 92.5 79 VAL B O 1
ATOM 1676 N N . ASP B 1 80 ? -1.24 8.75 17.422 1 89.06 80 ASP B N 1
ATOM 1677 C CA . ASP B 1 80 ? -1.743 9.062 18.75 1 89.06 80 ASP B CA 1
ATOM 1678 C C . ASP B 1 80 ? -2.318 10.477 18.797 1 89.06 80 ASP B C 1
ATOM 1680 O O . ASP B 1 80 ? -3.35 10.711 19.438 1 89.06 80 ASP B O 1
ATOM 1684 N N . ARG B 1 81 ? -1.677 11.477 18.188 1 92.44 81 ARG B N 1
ATOM 1685 C CA . ARG B 1 81 ? -2.062 12.883 18.25 1 92.44 81 ARG B CA 1
ATOM 1686 C C . ARG B 1 81 ? -2.4 13.414 16.859 1 92.44 81 ARG B C 1
ATOM 1688 O O . ARG B 1 81 ? -1.586 14.102 16.234 1 92.44 81 ARG B O 1
ATOM 1695 N N . LEU B 1 82 ? -3.621 13.234 16.469 1 96.44 82 LEU B N 1
ATOM 1696 C CA . LEU B 1 82 ? -4.105 13.578 15.141 1 96.44 82 LEU B CA 1
ATOM 1697 C C . LEU B 1 82 ? -3.93 15.062 14.859 1 96.44 82 LEU B C 1
ATOM 1699 O O . LEU B 1 82 ? -3.436 15.445 13.797 1 96.44 82 LEU B O 1
ATOM 1703 N N . GLU B 1 83 ? -4.273 15.875 15.859 1 96.62 83 GLU B N 1
ATOM 1704 C CA . GLU B 1 83 ? -4.27 17.328 15.68 1 96.62 83 GLU B CA 1
ATOM 1705 C C . GLU B 1 83 ? -2.85 17.844 15.477 1 96.62 83 GLU B C 1
ATOM 1707 O O . GLU B 1 83 ? -2.643 18.812 14.742 1 96.62 83 GLU B O 1
ATOM 1712 N N . GLU B 1 84 ? -1.94 17.219 16.094 1 97.25 84 GLU B N 1
ATOM 1713 C CA . GLU B 1 84 ? -0.552 17.641 15.93 1 97.25 84 GLU B CA 1
ATOM 1714 C C . GLU B 1 84 ? -0.057 17.359 14.516 1 97.25 84 GLU B C 1
ATOM 1716 O O . GLU B 1 84 ? 0.637 18.188 13.914 1 97.25 84 GLU B O 1
ATOM 1721 N N . VAL B 1 85 ? -0.41 16.188 13.992 1 97 85 VAL B N 1
ATOM 1722 C CA . VAL B 1 85 ? -0.006 15.844 12.633 1 97 85 VAL B CA 1
ATOM 1723 C C . VAL B 1 85 ? -0.687 16.781 11.633 1 97 85 VAL B C 1
ATOM 1725 O O . VAL B 1 85 ? -0.056 17.25 10.688 1 97 85 VAL B O 1
ATOM 1728 N N . TYR B 1 86 ? -1.938 17 11.867 1 98.06 86 TYR B N 1
ATOM 1729 C CA . TYR B 1 86 ? -2.691 17.922 11.023 1 98.06 86 TYR B CA 1
ATOM 1730 C C . TYR B 1 86 ? -2.025 19.297 10.977 1 98.06 86 TYR B C 1
ATOM 1732 O O . TYR B 1 86 ? -1.822 19.859 9.891 1 98.06 86 TYR B O 1
ATOM 1740 N N . GLN B 1 87 ? -1.66 19.797 12.117 1 98.31 87 GLN B N 1
ATOM 1741 C CA . GLN B 1 87 ? -1.024 21.109 12.195 1 98.31 87 GLN B CA 1
ATOM 1742 C C . GLN B 1 87 ? 0.325 21.109 11.484 1 98.31 87 GLN B C 1
ATOM 1744 O O . GLN B 1 87 ? 0.676 22.078 10.805 1 98.31 87 GLN B O 1
ATOM 1749 N N . ARG B 1 88 ? 1.07 20.047 11.648 1 98.12 88 ARG B N 1
ATOM 1750 C CA . ARG B 1 88 ? 2.346 19.953 10.945 1 98.12 88 ARG B CA 1
ATOM 1751 C C . ARG B 1 88 ? 2.139 19.969 9.438 1 98.12 88 ARG B C 1
ATOM 1753 O O . ARG B 1 88 ? 2.957 20.531 8.703 1 98.12 88 ARG B O 1
ATOM 1760 N N . CYS B 1 89 ? 1.1 19.281 8.945 1 98.06 89 CYS B N 1
ATOM 1761 C CA . CYS B 1 89 ? 0.787 19.344 7.52 1 98.06 89 CYS B CA 1
ATOM 1762 C C . CYS B 1 89 ? 0.571 20.781 7.062 1 98.06 89 CYS B C 1
ATOM 1764 O O . CYS B 1 89 ? 1.107 21.188 6.035 1 98.06 89 CYS B O 1
ATOM 1766 N N . LEU B 1 90 ? -0.197 21.516 7.852 1 97.69 90 LEU B N 1
ATOM 1767 C CA . LEU B 1 90 ? -0.48 22.906 7.52 1 97.69 90 LEU B CA 1
ATOM 1768 C C . LEU B 1 90 ? 0.794 23.75 7.559 1 97.69 90 LEU B C 1
ATOM 1770 O O . LEU B 1 90 ? 1.033 24.562 6.668 1 97.69 90 LEU B O 1
ATOM 1774 N N . ASP B 1 91 ? 1.587 23.531 8.547 1 97.88 91 ASP B N 1
ATOM 1775 C CA . ASP B 1 91 ? 2.824 24.281 8.727 1 97.88 91 ASP B CA 1
ATOM 1776 C C . ASP B 1 91 ? 3.781 24.062 7.559 1 97.88 91 ASP B C 1
ATOM 1778 O O . ASP B 1 91 ? 4.641 24.891 7.285 1 97.88 91 ASP B O 1
ATOM 1782 N N . HIS B 1 92 ? 3.646 22.922 6.941 1 97.31 92 HIS B N 1
ATOM 1783 C CA . HIS B 1 92 ? 4.504 22.609 5.809 1 97.31 92 HIS B CA 1
ATOM 1784 C C . HIS B 1 92 ? 3.793 22.875 4.488 1 97.31 92 HIS B C 1
ATOM 1786 O O . HIS B 1 92 ? 4.234 22.406 3.434 1 97.31 92 HIS B O 1
ATOM 1792 N N . ASP B 1 93 ? 2.631 23.469 4.496 1 96.06 93 ASP B N 1
ATOM 1793 C CA . ASP B 1 93 ? 1.857 23.938 3.352 1 96.06 93 ASP B CA 1
ATOM 1794 C C . ASP B 1 93 ? 1.401 22.766 2.48 1 96.06 93 ASP B C 1
ATOM 1796 O O . ASP B 1 93 ? 1.416 22.859 1.252 1 96.06 93 ASP B O 1
ATOM 1800 N N . LEU B 1 94 ? 1.158 21.656 3.152 1 96.19 94 LEU B N 1
ATOM 1801 C CA . LEU B 1 94 ? 0.571 20.531 2.422 1 96.19 94 LEU B CA 1
ATOM 1802 C C . LEU B 1 94 ? -0.918 20.766 2.186 1 96.19 94 LEU B C 1
ATOM 1804 O O . LEU B 1 94 ? -1.606 21.328 3.033 1 96.19 94 LEU B O 1
ATOM 1808 N N . LEU B 1 95 ? -1.353 20.375 1.079 1 92.56 95 LEU B N 1
ATOM 1809 C CA . LEU B 1 95 ? -2.779 20.438 0.786 1 92.56 95 LEU B CA 1
ATOM 1810 C C . LEU B 1 95 ? -3.527 19.281 1.449 1 92.56 95 LEU B C 1
ATOM 1812 O O . LEU B 1 95 ? -3.229 18.109 1.191 1 92.56 95 LEU B O 1
ATOM 1816 N N . ILE B 1 96 ? -4.488 19.625 2.246 1 96.81 96 ILE B N 1
ATOM 1817 C CA . ILE B 1 96 ? -5.375 18.625 2.844 1 96.81 96 ILE B CA 1
ATOM 1818 C C . ILE B 1 96 ? -6.465 18.25 1.849 1 96.81 96 ILE B C 1
ATOM 1820 O O . ILE B 1 96 ? -7.27 19.094 1.444 1 96.81 96 ILE B O 1
ATOM 1824 N N . GLU B 1 97 ? -6.422 17.016 1.476 1 95.81 97 GLU B N 1
ATOM 1825 C CA . GLU B 1 97 ? -7.367 16.547 0.466 1 95.81 97 GLU B CA 1
ATOM 1826 C C . GLU B 1 97 ? -8.766 16.375 1.057 1 95.81 97 GLU B C 1
ATOM 1828 O O . GLU B 1 97 ? -9.766 16.625 0.381 1 95.81 97 GLU B O 1
ATOM 1833 N N . GLU B 1 98 ? -8.891 15.828 2.219 1 96.06 98 GLU B N 1
ATOM 1834 C CA . GLU B 1 98 ? -10.117 15.727 3.014 1 96.06 98 GLU B CA 1
ATOM 1835 C C . GLU B 1 98 ? -9.883 16.188 4.445 1 96.06 98 GLU B C 1
ATOM 1837 O O . GLU B 1 98 ? -8.992 15.68 5.133 1 96.06 98 GLU B O 1
ATOM 1842 N N . GLU B 1 99 ? -10.664 17.125 4.848 1 97.38 99 GLU B N 1
ATOM 1843 C CA . GLU B 1 99 ? -10.508 17.703 6.18 1 97.38 99 GLU B CA 1
ATOM 1844 C C . GLU B 1 99 ? -10.852 16.672 7.262 1 97.38 99 GLU B C 1
ATOM 1846 O O . GLU B 1 99 ? -11.422 15.625 6.969 1 97.38 99 GLU B O 1
ATOM 1851 N N . VAL B 1 100 ? -10.422 17.031 8.516 1 97.62 100 VAL B N 1
ATOM 1852 C CA . VAL B 1 100 ? -10.656 16.125 9.641 1 97.62 100 VAL B CA 1
ATOM 1853 C C . VAL B 1 100 ? -12.148 15.82 9.758 1 97.62 100 VAL B C 1
ATOM 1855 O O . VAL B 1 100 ? -12.977 16.734 9.734 1 97.62 100 VAL B O 1
ATOM 1858 N N . GLU B 1 101 ? -12.438 14.602 9.781 1 97.25 101 GLU B N 1
ATOM 1859 C CA . GLU B 1 101 ? -13.805 14.148 9.977 1 97.25 101 GLU B CA 1
ATOM 1860 C C . GLU B 1 101 ? -13.859 12.961 10.938 1 97.25 101 GLU B C 1
ATOM 1862 O O . GLU B 1 101 ? -12.836 12.328 11.211 1 97.25 101 GLU B O 1
ATOM 1867 N N . THR B 1 102 ? -15.078 12.703 11.523 1 96.62 102 THR B N 1
ATOM 1868 C CA . THR B 1 102 ? -15.344 11.492 12.289 1 96.62 102 THR B CA 1
ATOM 1869 C C . THR B 1 102 ? -16.016 10.438 11.414 1 96.62 102 THR B C 1
ATOM 1871 O O . THR B 1 102 ? -17.047 10.695 10.797 1 96.62 102 THR B O 1
ATOM 1874 N N . TYR B 1 103 ? -15.383 9.336 11.422 1 94.19 103 TYR B N 1
ATOM 1875 C CA . TYR B 1 103 ? -15.898 8.266 10.57 1 94.19 103 TYR B CA 1
ATOM 1876 C C . TYR B 1 103 ? -17.031 7.516 11.258 1 94.19 103 TYR B C 1
ATOM 1878 O O . TYR B 1 103 ? -17.172 7.586 12.484 1 94.19 103 TYR B O 1
ATOM 1886 N N . PRO B 1 104 ? -17.797 6.766 10.547 1 91.06 104 PRO B N 1
ATOM 1887 C CA . PRO B 1 104 ? -18.953 6.062 11.117 1 91.06 104 PRO B CA 1
ATOM 1888 C C . PRO B 1 104 ? -18.562 5.074 12.211 1 91.06 104 PRO B C 1
ATOM 1890 O O . PRO B 1 104 ? -19.359 4.785 13.109 1 91.06 104 PRO B O 1
ATOM 1893 N N . TRP B 1 105 ? -17.406 4.59 12.18 1 89.94 105 TRP B N 1
ATOM 1894 C CA . TRP B 1 105 ? -16.953 3.596 13.148 1 89.94 105 TRP B CA 1
ATOM 1895 C C . TRP B 1 105 ? -16.297 4.27 14.352 1 89.94 105 TRP B C 1
ATOM 1897 O O . TRP B 1 105 ? -15.703 3.596 15.203 1 89.94 105 TRP B O 1
ATOM 1907 N N . GLY B 1 106 ? -16.234 5.609 14.414 1 91.75 106 GLY B N 1
ATOM 1908 C CA . GLY B 1 106 ? -15.883 6.336 15.625 1 91.75 106 GLY B CA 1
ATOM 1909 C C . GLY B 1 106 ? -14.5 6.965 15.562 1 91.75 106 GLY B C 1
ATOM 1910 O O . GLY B 1 106 ? -14.172 7.832 16.375 1 91.75 106 GLY B O 1
ATOM 1911 N N . MET B 1 107 ? -13.664 6.598 14.672 1 93.06 107 MET B N 1
ATOM 1912 C CA . MET B 1 107 ? -12.336 7.176 14.547 1 93.06 107 MET B CA 1
ATOM 1913 C C . MET B 1 107 ? -12.383 8.5 13.797 1 93.06 107 MET B C 1
ATOM 1915 O O . MET B 1 107 ? -13.328 8.766 13.047 1 93.06 107 MET B O 1
ATOM 1919 N N . ARG B 1 108 ? -11.398 9.297 14.055 1 96.69 108 ARG B N 1
ATOM 1920 C CA . ARG B 1 108 ? -11.242 10.562 13.336 1 96.69 108 ARG B CA 1
ATOM 1921 C C . ARG B 1 108 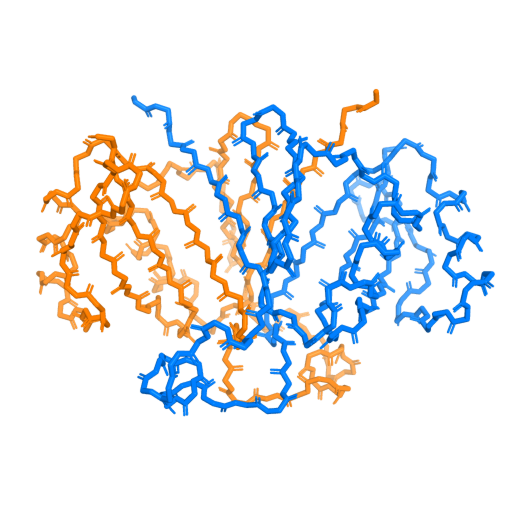? -10.023 10.523 12.422 1 96.69 108 ARG B C 1
ATOM 1923 O O . ARG B 1 108 ? -9.07 9.781 12.68 1 96.69 108 ARG B O 1
ATOM 1930 N N . GLY B 1 109 ? -10.109 11.273 11.375 1 97.88 109 GLY B N 1
ATOM 1931 C CA . GLY B 1 109 ? -8.953 11.32 10.5 1 97.88 109 GLY B CA 1
ATOM 1932 C C . GLY B 1 109 ? -9.078 12.344 9.391 1 97.88 109 GLY B C 1
ATOM 1933 O O . GLY B 1 109 ? -10.094 13.031 9.289 1 97.88 109 GLY B O 1
ATOM 1934 N N . PHE B 1 110 ? -8.109 12.523 8.641 1 98.25 110 PHE B N 1
ATOM 1935 C CA . PHE B 1 110 ? -8.047 13.367 7.453 1 98.25 110 PHE B CA 1
ATOM 1936 C C . PHE B 1 110 ? -7.168 12.727 6.379 1 98.25 110 PHE B C 1
ATOM 1938 O O . PHE B 1 110 ? -6.527 11.703 6.625 1 98.25 110 PHE B O 1
ATOM 1945 N N . LYS B 1 111 ? -7.223 13.25 5.223 1 98.12 111 LYS B N 1
ATOM 1946 C CA . LYS B 1 111 ? -6.469 12.688 4.109 1 98.12 111 LYS B CA 1
ATOM 1947 C C . LYS B 1 111 ? -5.582 13.742 3.455 1 98.12 111 LYS B C 1
ATOM 1949 O O . LYS B 1 111 ? -5.988 14.898 3.303 1 98.12 111 LYS B O 1
ATOM 1954 N N . VAL B 1 112 ? -4.441 13.312 3.062 1 98.06 112 VAL B N 1
ATOM 1955 C CA . VAL B 1 112 ? -3.436 14.18 2.443 1 98.06 112 VAL B CA 1
ATOM 1956 C C . VAL B 1 112 ? -2.646 13.383 1.405 1 98.06 112 VAL B C 1
ATOM 1958 O O . VAL B 1 112 ? -2.588 12.156 1.466 1 98.06 112 VAL B O 1
ATOM 1961 N N . ALA B 1 113 ? -2.145 14.078 0.452 1 96.88 113 ALA B N 1
ATOM 1962 C CA . ALA B 1 113 ? -1.212 13.461 -0.484 1 96.88 113 ALA B CA 1
ATOM 1963 C C . ALA B 1 113 ? 0.232 13.641 -0.023 1 96.88 113 ALA B C 1
ATOM 1965 O O . ALA B 1 113 ? 0.615 14.727 0.423 1 96.88 113 ALA B O 1
ATOM 1966 N N . ASP B 1 114 ? 1.004 12.555 -0.07 1 97.5 114 ASP B N 1
ATOM 1967 C CA . ASP B 1 114 ? 2.42 12.719 0.245 1 97.5 114 ASP B CA 1
ATOM 1968 C C . ASP B 1 114 ? 3.154 13.438 -0.883 1 97.5 114 ASP B C 1
ATOM 1970 O O . ASP B 1 114 ? 2.549 13.797 -1.896 1 97.5 114 ASP B O 1
ATOM 1974 N N . PRO B 1 115 ? 4.402 13.68 -0.815 1 96.75 115 PRO B N 1
ATOM 1975 C CA . PRO B 1 115 ? 5.113 14.5 -1.799 1 96.75 115 PRO B CA 1
ATOM 1976 C C . PRO B 1 115 ? 5.035 13.93 -3.211 1 96.75 115 PRO B C 1
ATOM 1978 O O . PRO B 1 115 ? 5.184 14.664 -4.191 1 96.75 115 PRO B O 1
ATOM 1981 N N . ASP B 1 116 ? 4.859 12.648 -3.363 1 96.62 116 ASP B N 1
ATOM 1982 C CA . ASP B 1 116 ? 4.809 12.016 -4.68 1 96.62 116 ASP B CA 1
ATOM 1983 C C . ASP B 1 116 ? 3.365 11.836 -5.145 1 96.62 116 ASP B C 1
ATOM 1985 O O . ASP B 1 116 ? 3.121 11.375 -6.262 1 96.62 116 ASP B O 1
ATOM 1989 N N . GLY B 1 117 ? 2.41 12.141 -4.246 1 95.94 117 GLY B N 1
ATOM 1990 C CA . GLY B 1 117 ? 1.014 12.07 -4.645 1 95.94 117 GLY B CA 1
ATOM 1991 C C . GLY B 1 117 ? 0.304 10.844 -4.105 1 95.94 117 GLY B C 1
ATOM 1992 O O . GLY B 1 117 ? -0.875 10.625 -4.391 1 95.94 117 GLY B O 1
ATOM 1993 N N . TYR B 1 118 ? 0.98 10.008 -3.365 1 97.44 118 TYR B N 1
ATOM 1994 C CA . TYR B 1 118 ? 0.288 8.891 -2.734 1 97.44 118 TYR B CA 1
ATOM 1995 C C . TYR B 1 118 ? -0.779 9.383 -1.765 1 97.44 118 TYR B C 1
ATOM 1997 O O . TYR B 1 118 ? -0.55 10.336 -1.015 1 97.44 118 TYR B O 1
ATOM 2005 N N . PHE B 1 119 ? -1.902 8.734 -1.796 1 97.88 119 PHE B N 1
ATOM 2006 C CA . PHE B 1 119 ? -3.039 9.109 -0.965 1 97.88 119 PHE B CA 1
ATOM 2007 C C . PHE B 1 119 ? -2.922 8.492 0.425 1 97.88 119 PHE B C 1
ATOM 2009 O O . PHE B 1 119 ? -2.926 7.27 0.57 1 97.88 119 PHE B O 1
ATOM 2016 N N . ILE B 1 120 ? -2.834 9.359 1.463 1 98.12 120 ILE B N 1
ATOM 2017 C CA . ILE B 1 120 ? -2.574 8.922 2.83 1 98.12 120 ILE B CA 1
ATOM 2018 C C . ILE B 1 120 ? -3.729 9.344 3.736 1 98.12 120 ILE B C 1
ATOM 2020 O O . ILE B 1 120 ? -4.152 10.5 3.715 1 98.12 120 ILE B O 1
ATOM 2024 N N . ARG B 1 121 ? -4.215 8.453 4.453 1 98.12 121 ARG B N 1
ATOM 2025 C CA . ARG B 1 121 ? -5.168 8.758 5.516 1 98.12 121 ARG B CA 1
ATOM 2026 C C . ARG B 1 121 ? -4.5 8.695 6.883 1 98.12 121 ARG B C 1
ATOM 2028 O O . ARG B 1 121 ? -3.934 7.672 7.258 1 98.12 121 ARG B O 1
ATOM 2035 N N . ILE B 1 122 ? -4.539 9.758 7.551 1 97.5 122 ILE B N 1
ATOM 2036 C CA . ILE B 1 122 ? -4.082 9.836 8.938 1 97.5 122 ILE B CA 1
ATOM 2037 C C . ILE B 1 122 ? -5.277 9.734 9.883 1 97.5 122 ILE B C 1
ATOM 2039 O O . ILE B 1 122 ? -6.234 10.508 9.758 1 97.5 122 ILE B O 1
ATOM 2043 N N . THR B 1 123 ? -5.223 8.75 10.781 1 96.75 123 THR B N 1
ATOM 2044 C CA . THR B 1 123 ? -6.387 8.547 11.633 1 96.75 123 THR B CA 1
ATOM 2045 C C . THR B 1 123 ? -5.957 8.297 13.078 1 96.75 123 THR B C 1
ATOM 2047 O O . THR B 1 123 ? -4.785 8.031 13.344 1 96.75 123 THR B O 1
ATOM 2050 N N . SER B 1 124 ? -6.855 8.531 13.977 1 93.12 124 SER B N 1
ATOM 2051 C CA . SER B 1 124 ? -6.633 8.328 15.406 1 93.12 124 SER B CA 1
ATOM 2052 C C . SER B 1 124 ? -7.891 7.812 16.094 1 93.12 124 SER B C 1
ATOM 2054 O O . SER B 1 124 ? -9.008 8.078 15.648 1 93.12 124 SER B O 1
ATOM 2056 N N . GLU B 1 125 ? -7.637 6.996 17.156 1 83.19 125 GLU B N 1
ATOM 2057 C CA . GLU B 1 125 ? -8.75 6.543 17.984 1 83.19 125 GLU B CA 1
ATOM 2058 C C . GLU B 1 125 ? -9.32 7.691 18.812 1 83.19 125 GLU B C 1
ATOM 2060 O O . GLU B 1 125 ? -8.602 8.617 19.188 1 83.19 125 GLU B O 1
#

Solvent-accessible surface area (backbone atoms only — not comparable to full-atom values): 13217 Å² total; per-residue (Å²): 124,85,60,37,48,34,39,38,36,48,31,90,51,58,67,58,46,45,46,46,45,36,69,33,68,56,49,58,75,69,46,71,61,97,49,35,39,33,34,61,42,95,66,37,37,44,34,42,30,35,45,83,76,57,52,72,79,32,58,48,59,49,84,34,51,64,95,40,34,21,18,50,35,36,44,33,40,34,41,85,56,52,67,59,32,53,48,40,35,52,76,67,68,50,65,68,73,37,71,79,43,74,45,96,88,67,34,35,32,31,27,32,54,48,90,66,46,36,40,32,34,44,28,21,124,126,86,58,37,48,34,38,38,37,47,30,91,50,59,68,58,45,46,46,45,45,36,69,34,69,56,49,58,74,71,48,72,60,98,48,36,41,33,34,61,42,97,65,36,38,44,33,42,30,35,44,83,77,55,52,72,79,31,58,48,59,49,84,36,51,63,96,42,36,20,18,49,37,37,43,33,40,34,42,84,57,52,67,59,32,52,49,39,35,53,77,66,69,51,65,69,74,39,69,78,42,75,45,97,89,68,34,34,31,32,28,33,54,48,92,68,47,36,38,32,33,47,28,22,124

Foldseek 3Di:
DDDADEEEAAAADVVLQCCLVCVQVNFDWPDDDPFWTWGDDDRYIYMYGHCVVDDCCDCCNPVVDDLAPAVVHEAEDEDADQVSSVVSCVVVVFDWPADWDADPVGKIWTWGARPSGHIYIYIYD/DLDADEEEAAAADVVLQCCLVCVQVNFDWPDDDPFWTWGDDDRYIYMYGHCVVDDCCDCCNPVVDDLAPAVVHEAEDEDADQVSSVVSCVVVVFDWPADWDADPVGKIWTWGAGPSGHIYIYIYD

Organism: NCBI:txid94136

Radius of gyration: 17.3 Å; Cα contacts (8 Å, |Δi|>4): 551; chains: 2; bounding box: 41×48×40 Å

Nearest PDB structures (foldseek):
  3bqx-assembly1_A-2  TM=7.951E-01  e=1.630E-09  Fulvimarina pelagi HTCC2506
  4hc5-assembly2_C  TM=6.976E-01  e=2.249E-09  Sphaerobacter thermophilus DSM 20745
  2i7r-assembly1_B  TM=7.883E-01  e=4.349E-08  Streptococcus pneumoniae
  3r4q-assembly3_E-2  TM=6.986E-01  e=1.655E-08  Agrobacterium fabrum str. C58
  2rbb-assembly1_B  TM=7.762E-01  e=1.300E-07  Paraburkholderia phytofirmans PsJN

Secondary structure (DSSP, 8-state):
---EEEEEEEES-HHHHHIIIIIII-PPEEEE-SSEEEEEETTEEEEEEEGGGS-TTSGGGTTT--SSSSTTEEEEEE-S-HHHHHHHHHHTT--EEEEEEE-TTS-EEEEEE-TT--EEEEEE-/----EEEEEEES-HHHHHIIIIIII-PPEEEE-SSEEEEEETTEEEEEEEGGGS-TTSGGGTTT--SSSSTTEEEEEE-S-HHHHHHHHHHTTPPEEEEEEE-TTS-EEEEEE-TT--EEEEEE-

pLDDT: mean 93.13, std 7.99, range [45.31, 98.38]